Protein AF-Q53664-F1 (afdb_monomer_lite)

pLDDT: mean 92.8, std 6.91, range [57.91, 98.56]

InterPro domains:
  IPR006998 DltD [PF04914] (41-254)
  IPR006998 DltD [PTHR40039] (1-254)
  IPR023896 D-alanyl-lipoteichoic acid biosynthesis DltD, Firmicutes [TIGR04092] (6-254)

Foldseek 3Di:
DPCVVCVVVVVVVVVVVVVLPDFLVVLLVLQDPVLLVQQQQQQDLLCQQHDSSVVRVLVDQQAAEEADEQVQLDLDLCRCQNQCVLQVNSHHYGYHYYHLCADLSVVLQVLLCVLSCVPHHYHYDHD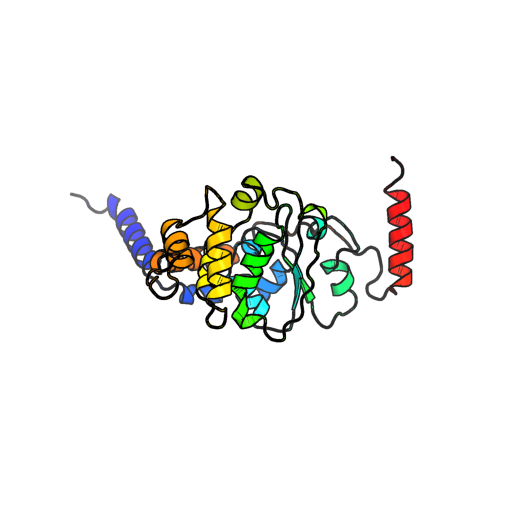PVQPDPVHRDLVSCVVRHHLLSLQSSLVDPPDDLVVNLVNLVVLLVHPPRQPNVLSVCSVVPVPPSPDGSDDPSVSRVVSNVSSVCSVVPPGHRSNPPRHNQDHSNDDPVRSVVSVVVCCVVVPPPD

Sequence (254 aa):
MKLKPFLPILISGAVFIVFLLLPASWFTGLVNEKTVEDNRTSLTDQVLKGTLIQDKLYESNKYYPIYGSSELGKDDPFNPAIALNKHNANKKAFLLGAGGSTDLINAVELASQYDKLKGKKLTFIISPQWFTNHGLTNQNFDARMSQTQINQMFQQKNMSTELKRRYAQRLLQFPHVHNKEYLKSYAKNPKETKDSYISGFKENQLIKIEAIKSLFAMDKSPLEHVKPATKPDASWDEMKQKAVGIGKAGTTSN

Organism: Staphylococcus aureus (NCBI:txid1280)

Secondary structure (DSSP, 8-state):
---GGGHHHHHHHHHHHHHHHS-THHHHTTS-HHHHHHHTTT--HHHHH-SHHHHHHHHSSSEEEEE-SGGGGS--TT-HHHHHHHTT-SSEEEEE--TT--HHHHHHHHHTTGGG-TT---EE---GGG--TT-S-HHHHHHH--HHHHHHHHH-SSS-HHHHHHHHHHHTTSTT-S-HHHHHHHHH-TTT--S-SS-HHHHHHHHHHHHHHTT---SPPTTTTPPPSS-TT--HHHHHHHHHHHHHHH----

Structure (mmCIF, N/CA/C/O backbone):
data_AF-Q53664-F1
#
_entry.id   AF-Q53664-F1
#
loop_
_atom_site.group_PDB
_atom_site.id
_atom_site.type_symbol
_atom_site.label_atom_id
_atom_site.label_alt_id
_atom_site.label_comp_id
_atom_site.label_asym_id
_atom_site.label_entity_id
_atom_site.label_seq_id
_atom_site.pdbx_PDB_ins_code
_atom_site.Cartn_x
_atom_site.Cartn_y
_atom_site.Cartn_z
_atom_site.occupancy
_atom_site.B_iso_or_equiv
_atom_site.auth_seq_id
_atom_site.auth_comp_id
_atom_site.auth_asym_id
_atom_site.auth_atom_id
_atom_site.pdbx_PDB_model_num
ATOM 1 N N . MET A 1 1 ? -10.872 44.129 29.391 1.00 57.91 1 MET A N 1
ATOM 2 C CA . MET A 1 1 ? -9.821 43.442 28.599 1.00 57.91 1 MET A CA 1
ATOM 3 C C . MET A 1 1 ? -10.035 43.725 27.120 1.00 57.91 1 MET A C 1
ATOM 5 O O . MET A 1 1 ? -11.135 43.504 26.631 1.00 57.91 1 MET A O 1
ATOM 9 N N . LYS A 1 2 ? -9.031 44.245 26.400 1.00 64.81 2 LYS A N 1
ATOM 10 C CA . LYS A 1 2 ? -9.134 44.428 24.942 1.00 64.81 2 LYS A CA 1
ATOM 11 C C . LYS A 1 2 ? -9.042 43.039 24.295 1.00 64.81 2 LYS A C 1
ATOM 13 O O . LYS A 1 2 ? -7.972 42.451 24.306 1.00 64.81 2 LYS A O 1
ATOM 18 N N . LEU A 1 3 ? -10.159 42.512 23.784 1.00 73.44 3 LEU A N 1
ATOM 19 C CA . LEU A 1 3 ? -10.241 41.195 23.120 1.00 73.44 3 LEU A CA 1
ATOM 20 C C . LEU A 1 3 ? -9.627 41.190 21.704 1.00 73.44 3 LEU A C 1
ATOM 22 O O . LEU A 1 3 ? -9.291 40.138 21.171 1.00 73.44 3 LEU A O 1
ATOM 26 N N . LYS A 1 4 ? -9.460 42.376 21.100 1.00 76.12 4 LYS A N 1
ATOM 27 C CA . LYS A 1 4 ? -8.977 42.569 19.722 1.00 76.12 4 LYS A CA 1
ATOM 28 C C . LYS A 1 4 ? -7.652 41.853 19.369 1.00 76.12 4 LYS A C 1
ATOM 30 O O . LYS A 1 4 ? -7.619 41.267 18.293 1.00 76.12 4 LYS A O 1
ATOM 35 N N . PRO A 1 5 ? -6.596 41.826 20.211 1.00 81.44 5 PRO A N 1
ATOM 36 C CA . PRO A 1 5 ? -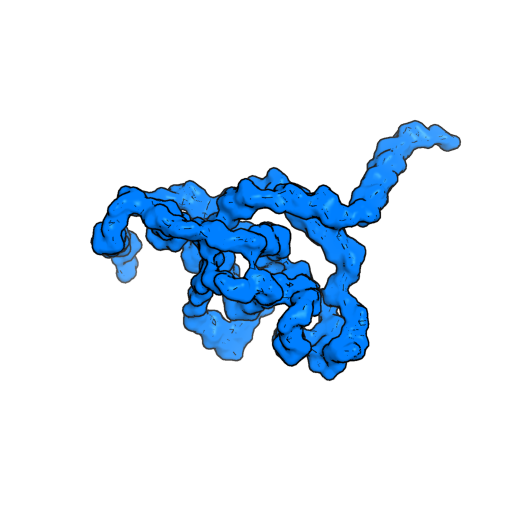5.358 41.114 19.879 1.00 81.44 5 PRO A CA 1
ATOM 37 C C . PRO A 1 5 ? -5.487 39.582 19.935 1.00 81.44 5 PRO A C 1
ATOM 39 O O . PRO A 1 5 ? -4.676 38.891 19.332 1.00 81.44 5 PRO A O 1
ATOM 42 N N . PHE A 1 6 ? -6.510 39.037 20.605 1.00 88.62 6 PHE A N 1
ATOM 43 C CA . PHE A 1 6 ? -6.741 37.587 20.696 1.00 88.62 6 PHE A CA 1
ATOM 44 C C . PHE A 1 6 ? -7.695 37.056 19.620 1.00 88.62 6 PHE A C 1
ATOM 46 O O . PHE A 1 6 ? -7.823 35.845 19.454 1.00 88.62 6 PHE A O 1
ATOM 53 N N . LEU A 1 7 ? -8.347 37.945 18.867 1.00 91.38 7 LEU A N 1
ATOM 54 C CA . LEU A 1 7 ? -9.328 37.575 17.850 1.00 91.38 7 LEU A CA 1
ATOM 55 C C . LEU A 1 7 ? -8.767 36.611 16.781 1.00 91.38 7 LEU A C 1
ATOM 57 O O . LEU A 1 7 ? -9.447 35.627 16.497 1.00 91.38 7 LEU A O 1
ATOM 61 N N . PRO A 1 8 ? -7.537 36.783 16.246 1.00 94.06 8 PRO A N 1
ATOM 62 C CA . PRO A 1 8 ? -6.972 35.822 15.293 1.00 94.06 8 PRO A CA 1
ATOM 63 C C . PRO A 1 8 ? -6.780 34.420 15.887 1.00 94.06 8 PRO A C 1
ATOM 65 O O . PRO A 1 8 ? -7.027 33.426 15.210 1.00 94.06 8 PRO A O 1
ATOM 68 N N . ILE A 1 9 ? -6.387 34.332 17.163 1.00 94.56 9 ILE A N 1
ATOM 69 C CA . ILE A 1 9 ? -6.196 33.055 17.867 1.00 94.56 9 ILE A CA 1
ATOM 70 C C . ILE A 1 9 ? -7.545 32.364 18.073 1.00 94.56 9 ILE A C 1
ATOM 72 O O . ILE A 1 9 ? -7.666 31.170 17.815 1.00 94.56 9 ILE A O 1
ATOM 76 N N . LEU A 1 10 ? -8.572 33.115 18.482 1.00 93.94 10 LEU A N 1
ATOM 77 C CA . LEU A 1 10 ? -9.924 32.583 18.663 1.00 93.94 10 LEU A CA 1
ATOM 78 C C . LEU A 1 10 ? -10.531 32.106 17.339 1.00 93.94 10 LEU A C 1
ATOM 80 O O . LEU A 1 10 ? -11.107 31.022 17.296 1.00 93.94 10 LEU A O 1
ATOM 84 N N . ILE A 1 11 ? -10.360 32.871 16.257 1.00 95.25 11 ILE A N 1
ATOM 85 C CA . ILE A 1 11 ? -10.820 32.477 14.918 1.00 95.25 11 ILE A CA 1
ATOM 86 C C . ILE A 1 11 ? -10.075 31.226 14.447 1.00 95.25 11 ILE A C 1
ATOM 88 O O . ILE A 1 11 ? -10.716 30.273 14.018 1.00 95.25 11 ILE A O 1
ATOM 92 N N . SER A 1 12 ? -8.744 31.188 14.564 1.00 95.69 12 SER A N 1
ATOM 93 C CA . SER A 1 12 ? -7.946 30.014 14.188 1.00 95.69 12 SER A CA 1
ATOM 94 C C . SER A 1 12 ? -8.352 28.774 14.990 1.00 95.69 12 SER A C 1
ATOM 96 O O . SER A 1 12 ? -8.574 27.710 14.416 1.00 95.69 12 SER A O 1
ATOM 98 N N . GLY A 1 13 ? -8.557 28.923 16.302 1.00 96.94 13 GLY A N 1
ATOM 99 C CA . GLY A 1 13 ? -9.057 27.855 17.166 1.00 96.94 13 GLY A CA 1
ATOM 100 C C . GLY A 1 13 ? -10.444 27.365 16.750 1.00 96.94 13 GLY A C 1
ATOM 101 O O . GLY A 1 13 ? -10.655 26.160 16.641 1.00 96.94 13 GLY A O 1
ATOM 102 N N . ALA A 1 14 ? -11.371 28.277 16.446 1.00 96.88 14 ALA A N 1
ATOM 103 C CA . ALA A 1 14 ? -12.701 27.921 15.960 1.00 96.88 14 ALA A CA 1
ATOM 104 C C . ALA A 1 14 ? -12.638 27.176 14.616 1.00 96.88 14 ALA A C 1
ATOM 106 O O . ALA A 1 14 ? -13.256 26.124 14.473 1.00 96.88 14 ALA A O 1
ATOM 107 N N . VAL A 1 15 ? -11.844 27.664 13.658 1.00 96.75 15 VAL A N 1
ATOM 108 C CA . VAL A 1 15 ? -11.636 27.008 12.357 1.00 96.75 15 VAL A CA 1
ATOM 109 C C . VAL A 1 15 ? -11.007 25.626 12.533 1.00 96.75 15 VAL A C 1
ATOM 111 O O . VAL A 1 15 ? -11.445 24.674 11.891 1.00 96.75 15 VAL A O 1
ATOM 114 N N . PHE A 1 16 ? -10.028 25.481 13.427 1.00 95.94 16 PHE A N 1
ATOM 115 C CA . PHE A 1 16 ? -9.404 24.194 13.725 1.00 95.94 16 PHE A CA 1
ATOM 116 C C . PHE A 1 16 ? -10.392 23.207 14.359 1.00 95.94 16 PHE A C 1
ATOM 118 O O . PHE A 1 16 ? -10.446 22.051 13.946 1.00 95.94 16 PHE A O 1
ATOM 125 N N . ILE A 1 17 ? -11.223 23.653 15.307 1.00 96.50 17 ILE A N 1
ATOM 126 C CA . ILE A 1 17 ? -12.272 22.819 15.912 1.00 96.50 17 ILE A CA 1
ATOM 127 C C . ILE A 1 17 ? -13.281 22.377 14.852 1.00 96.50 17 ILE A C 1
ATOM 129 O O . ILE A 1 17 ? -13.584 21.187 14.763 1.00 96.50 17 ILE A O 1
ATOM 133 N N . VAL A 1 18 ? -13.759 23.305 14.017 1.00 96.19 18 VAL A N 1
ATOM 134 C CA . VAL A 1 18 ? -14.645 22.976 12.892 1.00 96.19 18 VAL A CA 1
ATOM 135 C C . VAL A 1 18 ? -13.973 21.932 12.006 1.00 96.19 18 VAL A C 1
ATOM 137 O O . VAL A 1 18 ? -14.561 20.882 11.765 1.00 96.19 18 VAL A O 1
ATOM 140 N N . PHE A 1 19 ? -12.717 22.154 11.608 1.00 95.19 19 PHE A N 1
ATOM 141 C CA . PHE A 1 19 ? -11.957 21.205 10.802 1.00 95.19 19 PHE A CA 1
ATOM 142 C C . PHE A 1 19 ? -11.879 19.819 11.447 1.00 95.19 19 PHE A C 1
ATOM 144 O O . PHE A 1 19 ? -12.103 18.836 10.745 1.00 95.19 19 PHE A O 1
ATOM 151 N N . LEU A 1 20 ? -11.608 19.703 12.753 1.00 95.69 20 LEU A N 1
ATOM 152 C CA . LEU A 1 20 ? -11.549 18.415 13.458 1.00 95.69 20 LEU A CA 1
ATOM 153 C C . LEU A 1 20 ? -12.881 17.657 13.404 1.00 95.69 20 LEU A C 1
ATOM 155 O O . LEU A 1 20 ? -12.867 16.435 13.222 1.00 95.69 20 LEU A O 1
ATOM 159 N N . LEU A 1 21 ? -14.001 18.373 13.522 1.00 95.62 21 LEU A N 1
ATOM 160 C CA . LEU A 1 21 ? -15.355 17.815 13.511 1.00 95.62 21 LEU A CA 1
ATOM 161 C C . LEU A 1 21 ? -15.863 17.470 12.104 1.00 95.62 21 LEU A C 1
ATOM 163 O O . LEU A 1 21 ? -16.766 16.645 11.980 1.00 95.62 21 LEU A O 1
ATOM 167 N N . LEU A 1 22 ? -15.283 18.049 11.045 1.00 96.81 22 LEU A N 1
ATOM 168 C CA . LEU A 1 22 ? -15.672 17.714 9.676 1.00 96.81 22 LEU A CA 1
ATOM 169 C C . LEU A 1 22 ? -15.412 16.229 9.358 1.00 96.81 22 LEU A C 1
ATOM 171 O O . LEU A 1 22 ? -14.343 15.696 9.714 1.00 96.81 22 LEU A O 1
ATOM 175 N N . PRO A 1 23 ? -16.348 15.571 8.649 1.00 97.00 23 PRO A N 1
ATOM 176 C CA . PRO A 1 23 ? -16.191 14.186 8.237 1.00 97.00 23 PRO A CA 1
ATOM 177 C C . PRO A 1 23 ? -15.139 14.064 7.132 1.00 97.00 23 PRO A C 1
ATOM 179 O O . PRO A 1 23 ? -15.046 14.893 6.226 1.00 97.00 23 PRO A O 1
ATOM 182 N N . ALA A 1 24 ? -14.359 12.989 7.175 1.00 96.06 24 ALA A N 1
ATOM 183 C CA . ALA A 1 24 ? -13.286 12.749 6.222 1.00 96.06 24 ALA A CA 1
ATOM 184 C C . ALA A 1 24 ? -13.784 12.527 4.792 1.00 96.06 24 ALA A C 1
ATOM 186 O O . ALA A 1 24 ? -13.074 12.859 3.843 1.00 96.06 24 ALA A O 1
ATOM 187 N N . SER A 1 25 ? -15.017 12.039 4.625 1.00 94.38 25 SER A N 1
ATOM 188 C CA . SER A 1 25 ? -15.643 11.827 3.316 1.00 94.38 25 SER A CA 1
ATOM 189 C C . SER A 1 25 ? -15.649 13.088 2.450 1.00 94.38 25 SER A C 1
ATOM 191 O O . SER A 1 25 ? -15.456 12.980 1.242 1.00 94.38 25 SER A O 1
ATOM 193 N N . TRP A 1 26 ? -15.756 14.280 3.052 1.00 95.69 26 TRP A N 1
ATOM 194 C CA . TRP A 1 26 ? -15.720 15.560 2.332 1.00 95.69 26 TRP A CA 1
ATOM 195 C C . TRP A 1 26 ? -14.369 15.836 1.660 1.00 95.69 26 TRP A C 1
ATOM 197 O O . TRP A 1 26 ? -14.300 16.626 0.725 1.00 95.69 26 TRP A O 1
ATOM 207 N N . PHE A 1 27 ? -13.303 15.170 2.109 1.00 95.25 27 PHE A N 1
ATOM 208 C CA . PHE A 1 27 ? -11.948 15.325 1.584 1.00 95.25 27 PHE A CA 1
ATOM 209 C C . PHE A 1 27 ? -11.539 14.164 0.671 1.00 95.25 27 PHE A C 1
ATOM 211 O O . PHE A 1 27 ? -10.661 14.335 -0.165 1.00 95.25 27 PHE A O 1
ATOM 218 N N . THR A 1 28 ? -12.172 12.990 0.772 1.00 93.06 28 THR A N 1
ATOM 219 C CA . THR A 1 28 ? -11.782 11.810 -0.032 1.00 93.06 28 THR A CA 1
ATOM 220 C C . THR A 1 28 ? -11.820 12.048 -1.547 1.00 93.06 28 THR A C 1
ATOM 222 O O . THR A 1 28 ? -11.004 11.478 -2.264 1.00 93.06 28 THR A O 1
ATOM 225 N N . GLY A 1 29 ? -12.676 12.958 -2.032 1.00 92.44 29 GLY A N 1
ATOM 226 C CA . GLY A 1 29 ? -12.742 13.351 -3.447 1.00 92.44 29 GLY A CA 1
ATOM 227 C C . GLY A 1 29 ? -11.482 14.039 -3.995 1.00 92.44 29 GLY A C 1
ATOM 228 O O . GLY A 1 29 ? -11.338 14.157 -5.211 1.00 92.44 29 GLY A O 1
ATOM 229 N N . LEU A 1 30 ? -10.551 14.459 -3.128 1.00 92.81 30 LEU A N 1
ATOM 230 C CA . LEU A 1 30 ? -9.233 14.959 -3.536 1.00 92.81 30 LEU A CA 1
ATOM 231 C C . LEU A 1 30 ? -8.376 13.851 -4.176 1.00 92.81 30 LEU A C 1
ATOM 233 O O . LEU A 1 30 ? -7.552 14.136 -5.045 1.00 92.81 30 LEU A O 1
ATOM 237 N N . VAL A 1 31 ? -8.605 12.586 -3.802 1.00 94.19 31 VAL A N 1
ATOM 238 C CA . VAL A 1 31 ? -7.966 11.421 -4.423 1.00 94.19 31 VAL A CA 1
ATOM 239 C C . VAL A 1 31 ? -8.811 10.968 -5.612 1.00 94.19 31 VAL A C 1
ATOM 241 O O . VAL A 1 31 ? -9.821 10.280 -5.472 1.00 94.19 31 VAL A O 1
ATOM 244 N N . ASN A 1 32 ? -8.394 11.373 -6.809 1.00 93.25 32 ASN A N 1
ATOM 245 C CA . ASN A 1 32 ? -9.100 11.096 -8.058 1.00 93.25 32 ASN A CA 1
ATOM 246 C C . ASN A 1 32 ? -8.244 10.252 -9.024 1.00 93.25 32 ASN A C 1
ATOM 248 O O . ASN A 1 32 ? -7.129 9.843 -8.708 1.00 93.25 32 ASN A O 1
ATOM 252 N N . GLU A 1 33 ? -8.765 9.984 -10.224 1.00 93.25 33 GLU A N 1
ATOM 253 C CA . GLU A 1 33 ? -8.062 9.187 -11.243 1.00 93.25 33 GLU A CA 1
ATOM 254 C C . GLU A 1 33 ? -6.705 9.767 -11.651 1.00 93.25 33 GLU A C 1
ATOM 256 O O . GLU A 1 33 ? -5.780 9.006 -11.933 1.00 93.25 33 GLU A O 1
ATOM 261 N N . LYS A 1 34 ? -6.567 11.099 -11.668 1.00 91.75 34 LYS A N 1
ATOM 262 C CA . LYS A 1 34 ? -5.285 11.754 -11.934 1.00 91.75 34 LYS A CA 1
ATOM 263 C C . LYS A 1 34 ? -4.313 11.516 -10.780 1.00 91.75 34 LYS A C 1
ATOM 265 O O . LYS A 1 34 ? -3.170 11.164 -11.040 1.00 91.75 34 LYS A O 1
ATOM 270 N N . THR A 1 35 ? -4.773 11.611 -9.532 1.00 92.44 35 THR A N 1
ATOM 271 C CA . THR A 1 35 ? -3.956 11.297 -8.349 1.00 92.44 35 THR A CA 1
ATOM 272 C C . THR A 1 35 ? -3.400 9.873 -8.414 1.00 92.44 35 THR A C 1
ATOM 274 O O . THR A 1 35 ? -2.213 9.671 -8.166 1.00 92.44 35 THR A O 1
ATOM 277 N N . VAL A 1 36 ? -4.230 8.887 -8.778 1.00 93.56 36 VAL A N 1
ATOM 278 C CA . VAL A 1 36 ? -3.801 7.485 -8.938 1.00 93.56 36 VAL A CA 1
ATOM 279 C C . VAL A 1 36 ? -2.823 7.342 -10.104 1.00 93.56 36 VAL A C 1
ATOM 281 O O . VAL A 1 36 ? -1.770 6.729 -9.951 1.00 93.56 36 VAL A O 1
ATOM 284 N N . GLU A 1 37 ? -3.130 7.931 -11.260 1.00 91.94 37 GLU A N 1
ATOM 285 C CA . GLU A 1 37 ? -2.267 7.874 -12.444 1.00 91.94 37 GLU A CA 1
ATOM 286 C C . GLU A 1 37 ? -0.872 8.459 -12.178 1.00 91.94 37 GLU A C 1
ATOM 288 O O . GLU A 1 37 ? 0.126 7.831 -12.534 1.00 91.94 37 GLU A O 1
ATOM 293 N N . ASP A 1 38 ? -0.802 9.623 -11.532 1.00 90.44 38 ASP A N 1
ATOM 294 C CA . ASP A 1 38 ? 0.451 10.317 -11.224 1.00 90.44 38 ASP A CA 1
ATOM 295 C C . ASP A 1 38 ? 1.293 9.534 -10.194 1.00 90.44 38 ASP A C 1
ATOM 297 O O . ASP A 1 38 ? 2.519 9.625 -10.186 1.00 90.44 38 ASP A O 1
ATOM 301 N N . ASN A 1 39 ? 0.653 8.703 -9.362 1.00 92.12 39 ASN A N 1
ATOM 302 C CA . ASN A 1 39 ? 1.307 7.918 -8.315 1.00 92.12 39 ASN A CA 1
ATOM 303 C C . ASN A 1 39 ? 1.649 6.473 -8.703 1.00 92.12 39 ASN A C 1
ATOM 305 O O . ASN A 1 39 ? 2.227 5.754 -7.888 1.00 92.12 39 ASN A O 1
ATOM 309 N N . ARG A 1 40 ? 1.369 6.032 -9.938 1.00 93.00 40 ARG A N 1
ATOM 310 C CA . ARG A 1 40 ? 1.564 4.622 -10.338 1.00 93.00 40 ARG A CA 1
ATOM 311 C C . ARG A 1 40 ? 2.988 4.088 -10.161 1.00 93.00 40 ARG A C 1
ATOM 313 O O . ARG A 1 40 ? 3.176 2.882 -10.052 1.00 93.00 40 ARG A O 1
ATOM 320 N N . THR A 1 41 ? 3.988 4.968 -10.181 1.00 93.25 41 THR A N 1
ATOM 321 C CA . THR A 1 41 ? 5.406 4.624 -9.989 1.00 93.25 41 THR A CA 1
ATOM 322 C C . THR A 1 41 ? 6.050 5.384 -8.836 1.00 93.25 41 THR A C 1
ATOM 324 O O . THR A 1 41 ? 7.273 5.371 -8.728 1.00 93.25 41 THR A O 1
ATOM 327 N N . SER A 1 42 ? 5.286 6.098 -8.002 1.00 90.75 42 SER A N 1
ATOM 328 C CA . SER A 1 42 ? 5.888 7.021 -7.031 1.00 90.75 42 SER A CA 1
ATOM 329 C C . SER A 1 42 ? 6.569 6.297 -5.868 1.00 90.75 42 SER A C 1
ATOM 331 O O . SER A 1 42 ? 7.588 6.776 -5.383 1.00 90.75 42 SER A O 1
ATOM 333 N N . LEU A 1 43 ? 6.057 5.125 -5.466 1.00 92.88 43 LEU A N 1
ATOM 334 C CA . LEU A 1 43 ? 6.592 4.305 -4.365 1.00 92.88 43 LEU A CA 1
ATOM 335 C C . LEU A 1 43 ? 6.757 5.080 -3.042 1.00 92.88 43 LEU A C 1
ATOM 337 O O . LEU A 1 43 ? 7.591 4.735 -2.203 1.00 92.88 43 LEU A O 1
ATOM 341 N N . THR A 1 44 ? 5.965 6.136 -2.852 1.00 91.19 44 THR A N 1
ATOM 342 C CA . THR A 1 44 ? 6.039 7.007 -1.676 1.00 91.19 44 THR A CA 1
ATOM 343 C C . THR A 1 44 ? 5.331 6.379 -0.486 1.00 91.19 44 THR A C 1
ATOM 345 O O . THR A 1 44 ? 4.413 5.569 -0.633 1.00 91.19 44 THR A O 1
ATOM 348 N N . ASP A 1 45 ? 5.683 6.820 0.721 1.00 89.56 45 ASP A N 1
ATOM 349 C CA . ASP A 1 45 ? 4.979 6.408 1.939 1.00 89.56 45 ASP A CA 1
ATOM 350 C C . ASP A 1 45 ? 3.482 6.737 1.880 1.00 89.56 45 ASP A C 1
ATOM 352 O O . ASP A 1 45 ? 2.668 6.004 2.437 1.00 89.56 45 ASP A O 1
ATOM 356 N N . GLN A 1 46 ? 3.097 7.800 1.172 1.00 89.81 46 GLN A N 1
ATOM 357 C CA . GLN A 1 46 ? 1.692 8.128 0.976 1.00 89.81 46 GLN A CA 1
ATOM 358 C C . GLN A 1 46 ? 0.938 7.032 0.213 1.00 89.81 46 GLN A C 1
ATOM 360 O O . GLN A 1 46 ? -0.195 6.720 0.566 1.00 89.81 46 GLN A O 1
ATOM 365 N N . VAL A 1 47 ? 1.551 6.446 -0.815 1.00 92.88 47 VAL A N 1
ATOM 366 C CA . VAL A 1 47 ? 0.941 5.351 -1.577 1.00 92.88 47 VAL A CA 1
ATOM 367 C C . VAL A 1 47 ? 1.010 4.045 -0.794 1.00 92.88 47 VAL A C 1
ATOM 369 O O . VAL A 1 47 ? 0.004 3.350 -0.667 1.00 92.88 47 VAL A O 1
ATOM 372 N N . LEU A 1 48 ? 2.190 3.721 -0.259 1.00 94.62 48 LEU A N 1
ATOM 373 C CA . LEU A 1 48 ? 2.482 2.406 0.314 1.00 94.62 48 LEU A CA 1
ATOM 374 C C . LEU A 1 48 ? 1.901 2.212 1.718 1.00 94.62 48 LEU A C 1
ATOM 376 O O . LEU A 1 48 ? 1.576 1.092 2.086 1.00 94.62 48 LEU A O 1
ATOM 380 N N . LYS A 1 49 ? 1.743 3.284 2.505 1.00 94.19 49 LYS A N 1
ATOM 381 C CA . LYS A 1 49 ? 1.148 3.235 3.857 1.00 94.19 49 LYS A CA 1
ATOM 382 C C . LYS A 1 49 ? -0.261 3.821 3.912 1.00 94.19 49 LYS A C 1
ATOM 384 O O . LYS A 1 49 ? -0.939 3.668 4.931 1.00 94.19 49 LYS A O 1
ATOM 389 N N . GLY A 1 50 ? -0.682 4.522 2.862 1.00 93.94 50 GLY A N 1
ATOM 390 C CA . GLY A 1 50 ? -2.023 5.076 2.734 1.00 93.94 50 GLY A CA 1
ATOM 391 C C . GLY A 1 50 ? -3.068 4.026 2.371 1.00 93.94 50 GLY A C 1
ATOM 392 O O . GLY A 1 50 ? -2.773 2.854 2.131 1.00 93.94 50 GLY A O 1
ATOM 393 N N . THR A 1 51 ? -4.314 4.476 2.340 1.00 96.44 51 THR A N 1
ATOM 394 C CA . THR A 1 51 ? -5.497 3.671 2.022 1.00 96.44 51 THR A CA 1
ATOM 395 C C . THR A 1 51 ? -6.263 4.223 0.825 1.00 96.44 51 THR A C 1
ATOM 397 O O . THR A 1 51 ? -6.702 3.448 -0.014 1.00 96.44 51 THR A O 1
ATOM 400 N N . LEU A 1 52 ? -6.352 5.543 0.657 1.00 96.56 52 LEU A N 1
ATOM 401 C CA . LEU A 1 52 ? -7.196 6.204 -0.339 1.00 96.56 52 LEU A CA 1
ATOM 402 C C . LEU A 1 52 ? -6.726 5.978 -1.778 1.00 96.56 52 LEU A C 1
ATOM 404 O O . LEU A 1 52 ? -7.543 5.711 -2.657 1.00 96.56 52 LEU A O 1
ATOM 408 N N . ILE A 1 53 ? -5.417 6.071 -2.038 1.00 95.75 53 ILE A N 1
ATOM 409 C CA . ILE A 1 53 ? -4.880 5.835 -3.390 1.00 95.75 53 ILE A CA 1
ATOM 410 C C . ILE A 1 53 ? -5.090 4.372 -3.789 1.00 95.75 53 ILE A C 1
ATOM 412 O O . ILE A 1 53 ? -5.490 4.101 -4.919 1.00 95.75 53 ILE A O 1
ATOM 416 N N . GLN A 1 54 ? -4.872 3.435 -2.862 1.00 96.56 54 GLN A N 1
ATOM 417 C CA . GLN A 1 54 ? -5.077 2.008 -3.119 1.00 96.56 54 GLN A CA 1
ATOM 418 C C . GLN A 1 54 ? -6.562 1.648 -3.227 1.00 96.56 54 GLN A C 1
ATOM 420 O O . GLN A 1 54 ? -6.955 0.868 -4.091 1.00 96.56 54 GLN A O 1
ATOM 425 N N . ASP A 1 55 ? -7.412 2.279 -2.424 1.00 96.50 55 ASP A N 1
ATOM 426 C CA . ASP A 1 55 ? -8.858 2.158 -2.529 1.00 96.50 55 ASP A CA 1
ATOM 427 C C . ASP A 1 55 ? -9.333 2.546 -3.930 1.00 96.50 55 ASP A C 1
ATOM 429 O O . ASP A 1 55 ? -10.047 1.773 -4.570 1.00 96.50 55 ASP A O 1
ATOM 433 N N . LYS A 1 56 ? -8.870 3.700 -4.427 1.00 96.06 56 LYS A N 1
ATOM 434 C CA . LYS A 1 56 ? -9.181 4.198 -5.769 1.00 96.06 56 LYS A CA 1
ATOM 435 C C . LYS A 1 56 ? -8.575 3.321 -6.869 1.00 96.06 56 LYS A C 1
ATOM 437 O O . LYS A 1 56 ? -9.237 3.041 -7.867 1.00 96.06 56 LYS A O 1
ATOM 442 N N . LEU A 1 57 ? -7.348 2.831 -6.675 1.00 95.81 57 LEU A N 1
ATOM 443 C CA . LEU A 1 57 ? -6.684 1.872 -7.564 1.00 95.81 57 LEU A CA 1
ATOM 444 C C . LEU A 1 57 ? -7.568 0.641 -7.823 1.00 95.81 57 LEU A C 1
ATOM 446 O O . LEU A 1 57 ? -7.706 0.219 -8.974 1.00 95.81 57 LEU A O 1
ATOM 450 N N . TYR A 1 58 ? -8.193 0.090 -6.777 1.00 96.06 58 TYR A N 1
ATOM 451 C CA . TYR A 1 58 ? -9.011 -1.121 -6.877 1.00 96.06 58 TYR A CA 1
ATOM 452 C C . TYR A 1 58 ? -10.472 -0.887 -7.299 1.00 96.06 58 TYR A C 1
ATOM 454 O O . TYR A 1 58 ? -11.148 -1.853 -7.668 1.00 96.06 58 TYR A O 1
ATOM 462 N N . GLU A 1 59 ? -10.959 0.357 -7.351 1.00 94.19 59 GLU A N 1
ATOM 463 C CA . GLU A 1 59 ? -12.288 0.684 -7.901 1.00 94.19 59 GLU A CA 1
ATOM 464 C C . GLU A 1 59 ? -12.393 0.390 -9.405 1.00 94.19 59 GLU A C 1
ATOM 466 O O . GLU A 1 59 ? -13.459 0.016 -9.895 1.00 94.19 59 GLU A O 1
ATOM 471 N N . SER A 1 60 ? -11.285 0.482 -10.146 1.00 89.81 60 SER A N 1
ATOM 472 C CA . SER A 1 60 ? -11.257 0.245 -11.593 1.00 89.81 60 SER A CA 1
ATOM 473 C C . SER A 1 60 ? -10.438 -0.994 -11.976 1.00 89.81 60 SER A C 1
ATOM 475 O O . SER A 1 60 ? -9.763 -1.620 -11.159 1.00 89.81 60 SER A O 1
ATOM 477 N N . ASN A 1 61 ? -10.528 -1.403 -13.245 1.00 90.50 61 ASN A N 1
ATOM 478 C CA . ASN A 1 61 ? -9.669 -2.438 -13.838 1.00 90.50 61 ASN A CA 1
ATOM 479 C C . ASN A 1 61 ? -8.564 -1.843 -14.728 1.00 90.50 61 ASN A C 1
ATOM 481 O O . ASN A 1 61 ? -7.891 -2.598 -15.431 1.00 90.50 61 ASN A O 1
ATOM 485 N N . LYS A 1 62 ? -8.393 -0.513 -14.703 1.00 92.06 62 LYS A N 1
ATOM 486 C CA . LYS A 1 62 ? -7.455 0.247 -15.545 1.00 92.06 62 LYS A CA 1
ATOM 487 C C . LYS A 1 62 ? -5.992 -0.045 -15.204 1.00 92.06 62 LYS A C 1
ATOM 489 O O . LYS A 1 62 ? -5.123 0.059 -16.068 1.00 92.06 62 LYS A O 1
ATOM 494 N N . TYR A 1 63 ? -5.728 -0.417 -13.957 1.00 93.81 63 TYR A N 1
ATOM 495 C CA . TYR A 1 63 ? -4.382 -0.628 -13.448 1.00 93.81 63 TYR A CA 1
ATOM 496 C C . TYR A 1 63 ? -4.089 -2.110 -13.192 1.00 93.81 63 TYR A C 1
ATOM 498 O O . TYR A 1 63 ? -4.992 -2.928 -12.987 1.00 93.81 63 TYR A O 1
ATOM 506 N N . TYR A 1 64 ? -2.805 -2.447 -13.219 1.00 94.56 64 TYR A N 1
ATOM 507 C CA . TYR A 1 64 ? -2.263 -3.763 -12.916 1.00 94.56 64 TYR A CA 1
ATOM 508 C C . TYR A 1 64 ? -1.262 -3.642 -11.757 1.00 94.56 64 TYR A C 1
ATOM 510 O O . TYR A 1 64 ? -0.121 -3.237 -11.990 1.00 94.56 64 TYR A O 1
ATOM 518 N N . PRO A 1 65 ? -1.685 -3.932 -10.513 1.00 96.31 65 PRO A N 1
ATOM 519 C CA . PRO A 1 65 ? -0.822 -3.835 -9.342 1.00 96.31 65 PRO A CA 1
ATOM 520 C C . PRO A 1 65 ? 0.317 -4.860 -9.382 1.00 96.31 65 PRO A C 1
ATOM 522 O O . PRO A 1 65 ? 0.101 -6.034 -9.697 1.00 96.31 65 PRO A O 1
ATOM 525 N N . ILE A 1 66 ? 1.523 -4.417 -9.039 1.00 96.88 66 ILE A N 1
ATOM 526 C CA . ILE A 1 66 ? 2.730 -5.238 -8.935 1.00 96.88 66 ILE A CA 1
ATOM 527 C C . ILE A 1 66 ? 3.314 -5.010 -7.545 1.00 96.88 66 ILE A C 1
ATOM 529 O O . ILE A 1 66 ? 3.865 -3.944 -7.275 1.00 96.88 66 ILE A O 1
ATOM 533 N N . TYR A 1 67 ? 3.177 -6.016 -6.687 1.00 97.25 67 TYR A N 1
ATOM 534 C CA . TYR A 1 67 ? 3.698 -6.012 -5.327 1.00 97.25 67 TYR A CA 1
ATOM 535 C C . TYR A 1 67 ? 5.133 -6.528 -5.267 1.00 97.25 67 TYR A C 1
ATOM 537 O O . TYR A 1 67 ? 5.485 -7.456 -6.001 1.00 97.25 67 TYR A O 1
ATOM 545 N N . GLY A 1 68 ? 5.938 -5.959 -4.372 1.00 96.06 68 GLY A N 1
ATOM 546 C CA . GLY A 1 68 ? 7.348 -6.303 -4.226 1.00 96.06 68 GLY A CA 1
ATOM 547 C C . GLY A 1 68 ? 8.045 -5.554 -3.088 1.00 96.06 68 GLY A C 1
ATOM 548 O O . GLY A 1 68 ? 7.439 -5.220 -2.069 1.00 96.06 68 GLY A O 1
ATOM 549 N N . SER A 1 69 ? 9.339 -5.297 -3.253 1.00 95.31 69 SER A N 1
ATOM 550 C CA . SER A 1 69 ? 10.198 -4.582 -2.307 1.00 95.31 69 SER A CA 1
ATOM 551 C C . SER A 1 69 ? 11.099 -3.566 -3.027 1.00 95.31 69 SER A C 1
ATOM 553 O O . SER A 1 69 ? 10.609 -2.713 -3.765 1.00 95.31 69 SER A O 1
ATOM 555 N N . SER A 1 70 ? 12.415 -3.588 -2.790 1.00 94.44 70 SER A N 1
ATOM 556 C CA . SER A 1 70 ? 13.371 -2.639 -3.374 1.00 94.44 70 SER A CA 1
ATOM 557 C C . SER A 1 70 ? 13.565 -2.799 -4.880 1.00 94.44 70 SER A C 1
ATOM 559 O O . SER A 1 70 ? 13.959 -1.844 -5.541 1.00 94.44 70 SER A O 1
ATOM 561 N N . GLU A 1 71 ? 13.287 -3.974 -5.442 1.00 94.88 71 GLU A N 1
ATOM 562 C CA . GLU A 1 71 ? 13.419 -4.253 -6.870 1.00 94.88 71 GLU A CA 1
ATOM 563 C C . GLU A 1 71 ? 12.520 -3.369 -7.737 1.00 94.88 71 GLU A C 1
ATOM 565 O O . GLU A 1 71 ? 12.909 -3.027 -8.851 1.00 94.88 71 GLU A O 1
ATOM 570 N N . LEU A 1 72 ? 11.369 -2.935 -7.215 1.00 95.50 72 LEU A N 1
ATOM 571 C CA . LEU A 1 72 ? 10.435 -2.079 -7.947 1.00 95.50 72 LEU A CA 1
ATOM 572 C C . LEU A 1 72 ? 10.948 -0.647 -8.128 1.00 95.50 72 LEU A C 1
ATOM 574 O O . LEU A 1 72 ? 10.536 0.025 -9.070 1.00 95.50 72 LEU A O 1
ATOM 578 N N . GLY A 1 73 ? 11.837 -0.188 -7.245 1.00 93.69 73 GLY A N 1
ATOM 579 C CA . GLY A 1 73 ? 12.422 1.152 -7.284 1.00 93.69 73 GLY A CA 1
ATOM 580 C C . GLY A 1 73 ? 13.806 1.211 -7.925 1.00 93.69 73 GLY A C 1
ATOM 581 O O . GLY A 1 73 ? 14.454 2.244 -7.828 1.00 93.69 73 GLY A O 1
ATOM 582 N N . LYS A 1 74 ? 14.293 0.114 -8.520 1.00 92.88 74 LYS A N 1
ATOM 583 C CA . LYS A 1 74 ? 15.596 0.108 -9.195 1.00 92.88 74 LYS A CA 1
ATOM 584 C C . LYS A 1 74 ? 15.542 0.899 -10.499 1.00 92.88 74 LYS A C 1
ATOM 586 O O . LYS A 1 74 ? 14.596 0.740 -11.274 1.00 92.88 74 LYS A O 1
ATOM 591 N N . ASP A 1 75 ? 16.617 1.642 -10.755 1.00 92.62 75 ASP A N 1
ATOM 592 C CA . ASP A 1 75 ? 16.893 2.376 -11.995 1.00 92.62 75 ASP A CA 1
ATOM 593 C C . ASP A 1 75 ? 17.152 1.418 -13.166 1.00 92.62 75 ASP A C 1
ATOM 595 O O . ASP A 1 75 ? 18.269 1.274 -13.664 1.00 92.62 75 ASP A O 1
ATOM 599 N N . ASP A 1 76 ? 16.107 0.715 -13.585 1.00 91.75 76 ASP A N 1
ATOM 600 C CA . ASP A 1 76 ? 16.157 -0.282 -14.641 1.00 91.75 76 ASP A CA 1
ATOM 601 C C . ASP A 1 76 ? 15.247 0.153 -15.800 1.00 91.75 76 ASP A C 1
ATOM 603 O O . ASP A 1 76 ? 14.031 0.275 -15.613 1.00 91.75 76 ASP A O 1
ATOM 607 N N . PRO A 1 77 ? 15.783 0.369 -17.016 1.00 91.81 77 PRO A N 1
ATOM 608 C CA . PRO A 1 77 ? 14.961 0.703 -18.178 1.00 91.81 77 PRO A CA 1
ATOM 609 C C . PRO A 1 77 ? 13.982 -0.414 -18.584 1.00 91.81 77 PRO A C 1
ATOM 611 O O . PRO A 1 77 ? 13.083 -0.165 -19.391 1.00 91.81 77 PRO A O 1
ATOM 614 N N . PHE A 1 78 ? 14.135 -1.622 -18.034 1.00 92.69 78 PHE A N 1
ATOM 615 C CA . PHE A 1 78 ? 13.236 -2.765 -18.194 1.00 92.69 78 PHE A CA 1
ATOM 616 C C . PHE A 1 78 ? 12.298 -2.972 -16.998 1.00 92.69 78 PHE A C 1
ATOM 618 O O . PHE A 1 78 ? 11.561 -3.960 -16.966 1.00 92.69 78 PHE A O 1
ATOM 625 N N . ASN A 1 79 ? 12.266 -2.038 -16.038 1.00 93.62 79 ASN A N 1
ATOM 626 C CA . ASN A 1 79 ? 11.289 -2.042 -14.951 1.00 93.62 79 ASN A CA 1
ATOM 627 C C . ASN A 1 79 ? 9.864 -2.224 -15.517 1.00 93.62 79 ASN A C 1
ATOM 629 O O . ASN A 1 79 ? 9.512 -1.569 -16.507 1.00 93.62 79 ASN A O 1
ATOM 633 N N . PRO A 1 80 ? 9.010 -3.072 -14.910 1.00 90.75 80 PRO A N 1
ATOM 634 C CA . PRO A 1 80 ? 7.699 -3.394 -15.467 1.00 90.75 80 PRO A CA 1
ATOM 635 C C . PRO A 1 80 ? 6.800 -2.169 -15.669 1.00 90.75 80 PRO A C 1
ATOM 637 O O . PRO A 1 80 ? 6.002 -2.161 -16.605 1.00 90.75 80 PRO A O 1
ATOM 640 N N . ALA A 1 81 ? 6.941 -1.109 -14.866 1.00 90.69 81 ALA A N 1
ATOM 641 C CA . ALA A 1 81 ? 6.167 0.113 -15.071 1.00 90.69 81 ALA A CA 1
ATOM 642 C C . ALA A 1 81 ? 6.593 0.944 -16.288 1.00 90.69 81 ALA A C 1
ATOM 644 O O . ALA A 1 81 ? 5.821 1.781 -16.761 1.00 90.69 81 ALA A O 1
ATOM 645 N N . ILE A 1 82 ? 7.794 0.705 -16.810 1.00 90.12 82 ILE A N 1
ATOM 646 C CA . ILE A 1 82 ? 8.329 1.345 -18.011 1.00 90.12 82 ILE A CA 1
ATOM 647 C C . ILE A 1 82 ? 8.071 0.438 -19.212 1.00 90.12 82 ILE A C 1
ATOM 649 O O . ILE A 1 82 ? 7.411 0.856 -20.165 1.00 90.12 82 ILE A O 1
ATOM 653 N N . ALA A 1 83 ? 8.523 -0.815 -19.124 1.00 88.00 83 ALA A N 1
ATOM 654 C CA . ALA A 1 83 ? 8.407 -1.816 -20.175 1.00 88.00 83 ALA A CA 1
ATOM 655 C C . ALA A 1 83 ? 6.942 -2.070 -20.565 1.00 88.00 83 ALA A C 1
ATOM 657 O O . ALA A 1 83 ? 6.552 -1.843 -21.708 1.00 88.00 83 ALA A O 1
ATOM 658 N N . LEU A 1 84 ? 6.083 -2.457 -19.614 1.00 85.06 84 LEU A N 1
ATOM 659 C CA . LEU A 1 84 ? 4.693 -2.822 -19.926 1.00 85.06 84 LEU A CA 1
ATOM 660 C C . LEU A 1 84 ? 3.857 -1.622 -20.372 1.00 85.06 84 LEU A C 1
ATOM 662 O O . LEU A 1 84 ? 2.977 -1.756 -21.219 1.00 85.06 84 LEU A O 1
ATOM 666 N N . ASN A 1 85 ? 4.139 -0.440 -19.823 1.00 76.69 85 ASN A N 1
ATOM 667 C CA . ASN A 1 85 ? 3.409 0.775 -20.172 1.00 76.69 85 ASN A CA 1
ATOM 668 C C . ASN A 1 85 ? 3.671 1.219 -21.623 1.00 76.69 85 ASN A C 1
ATOM 670 O O . ASN A 1 85 ? 2.831 1.891 -22.214 1.00 76.69 85 ASN A O 1
ATOM 674 N N . LYS A 1 86 ? 4.821 0.857 -22.211 1.00 72.88 86 LYS A N 1
ATOM 675 C CA . LYS A 1 86 ? 5.171 1.211 -23.595 1.00 72.88 86 LYS A CA 1
ATOM 676 C C . LYS A 1 86 ? 4.658 0.216 -24.639 1.00 72.88 86 LYS A C 1
ATOM 678 O O . LYS A 1 86 ? 4.393 0.644 -25.755 1.00 72.88 86 LYS A O 1
ATOM 683 N N . HIS A 1 87 ? 4.401 -1.038 -24.265 1.00 68.12 87 HIS A N 1
ATOM 684 C CA . HIS A 1 87 ? 3.848 -2.069 -25.159 1.00 68.12 87 HIS A CA 1
ATOM 685 C C . HIS A 1 87 ? 2.314 -2.074 -25.261 1.00 68.12 87 HIS A C 1
ATOM 687 O O . HIS A 1 87 ? 1.719 -3.126 -25.487 1.00 68.12 87 HIS A O 1
ATOM 693 N N . ASN A 1 88 ? 1.649 -0.926 -25.074 1.00 62.22 88 ASN A N 1
ATOM 694 C CA . ASN A 1 88 ? 0.182 -0.814 -25.105 1.00 62.22 88 ASN A CA 1
ATOM 695 C C . ASN A 1 88 ? -0.528 -1.891 -24.265 1.00 62.22 88 ASN A C 1
ATOM 697 O O . ASN A 1 88 ? -1.562 -2.427 -24.668 1.00 62.22 88 ASN A O 1
ATOM 701 N N . ALA A 1 89 ? 0.021 -2.233 -23.094 1.00 69.69 89 ALA A N 1
ATOM 702 C CA . ALA A 1 89 ? -0.666 -3.144 -22.196 1.00 69.69 89 ALA A CA 1
ATOM 703 C C . ALA A 1 89 ? -2.060 -2.577 -21.884 1.00 69.69 89 ALA A C 1
ATOM 705 O O . ALA A 1 89 ? -2.198 -1.419 -21.489 1.00 69.69 89 ALA A O 1
ATOM 706 N N . ASN A 1 90 ? -3.096 -3.412 -22.012 1.00 80.88 90 ASN A N 1
ATOM 707 C CA . ASN A 1 90 ? -4.493 -3.035 -21.739 1.00 80.88 90 ASN A CA 1
ATOM 708 C C . ASN A 1 90 ? -4.712 -2.482 -20.315 1.00 80.88 90 ASN A C 1
ATOM 710 O O . ASN A 1 90 ? -5.778 -1.951 -20.011 1.00 80.88 90 ASN A O 1
ATOM 714 N N . LYS A 1 91 ? -3.723 -2.643 -19.426 1.00 88.94 91 LYS A N 1
ATOM 715 C CA . LYS A 1 91 ? -3.698 -2.105 -18.071 1.00 88.94 91 LYS A CA 1
ATOM 716 C C . LYS A 1 91 ? -2.359 -1.440 -17.794 1.00 88.94 91 LYS A C 1
ATOM 718 O O . LYS A 1 91 ? -1.311 -1.984 -18.138 1.00 88.94 91 LYS A O 1
ATOM 723 N N . LYS A 1 92 ? -2.394 -0.312 -17.091 1.00 91.50 92 LYS A N 1
ATOM 724 C CA . LYS A 1 92 ? -1.188 0.397 -16.658 1.00 91.50 92 LYS A CA 1
ATOM 725 C C . LYS A 1 92 ? -0.623 -0.241 -15.397 1.00 91.50 92 LYS A C 1
ATOM 727 O O . LYS A 1 92 ? -1.343 -0.392 -14.413 1.00 91.50 92 LYS A O 1
ATOM 732 N N . ALA A 1 93 ? 0.652 -0.604 -15.414 1.00 94.12 93 ALA A N 1
ATOM 733 C CA . ALA A 1 93 ? 1.322 -1.122 -14.228 1.00 94.12 93 ALA A CA 1
ATOM 734 C C . ALA A 1 93 ? 1.305 -0.087 -13.089 1.00 94.12 93 ALA A C 1
ATOM 736 O O . ALA A 1 93 ? 1.521 1.105 -13.322 1.00 94.12 93 ALA A O 1
ATOM 737 N N . PHE A 1 94 ? 1.046 -0.563 -11.873 1.00 95.62 94 PHE A N 1
ATOM 738 C CA . PHE A 1 94 ? 1.057 0.226 -10.645 1.00 95.62 94 PHE A CA 1
ATOM 739 C C . PHE A 1 94 ? 1.953 -0.482 -9.631 1.00 95.62 94 PHE A C 1
ATOM 741 O O . PHE A 1 94 ? 1.688 -1.626 -9.268 1.00 95.62 94 PHE A O 1
ATOM 748 N N . LEU A 1 95 ? 3.034 0.166 -9.212 1.00 96.44 95 LEU A N 1
ATOM 749 C CA . LEU A 1 95 ? 4.047 -0.441 -8.357 1.00 96.44 95 LEU A CA 1
ATOM 750 C C . LEU A 1 95 ? 3.699 -0.244 -6.880 1.00 96.44 95 LEU A C 1
ATOM 752 O O . LEU A 1 95 ? 3.388 0.869 -6.459 1.00 96.44 95 LEU A O 1
ATOM 756 N N . LEU A 1 96 ? 3.773 -1.324 -6.105 1.00 96.75 96 LEU A N 1
ATOM 757 C CA . LEU A 1 96 ? 3.488 -1.352 -4.673 1.00 96.75 96 LEU A CA 1
ATOM 758 C C . LEU A 1 96 ? 4.610 -2.102 -3.956 1.00 96.75 96 LEU A C 1
ATOM 760 O O . LEU A 1 96 ? 4.643 -3.326 -3.892 1.00 96.75 96 LEU A O 1
ATOM 764 N N . GLY A 1 97 ? 5.598 -1.365 -3.471 1.00 94.12 97 GLY A N 1
ATOM 765 C CA . GLY A 1 97 ? 6.700 -1.956 -2.733 1.00 94.12 97 GLY A CA 1
ATOM 766 C C . GLY A 1 97 ? 7.888 -1.023 -2.629 1.00 94.12 97 GLY A C 1
ATOM 767 O O . GLY A 1 97 ? 8.177 -0.226 -3.517 1.00 94.12 97 GLY A O 1
ATOM 768 N N . ALA A 1 98 ? 8.587 -1.135 -1.513 1.00 92.56 98 ALA A N 1
ATOM 769 C CA . ALA A 1 98 ? 9.850 -0.458 -1.281 1.00 92.56 98 ALA A CA 1
ATOM 770 C C . ALA A 1 98 ? 10.739 -1.338 -0.404 1.00 92.56 98 ALA A C 1
ATOM 772 O O . ALA A 1 98 ? 10.245 -2.247 0.266 1.00 92.56 98 ALA A O 1
ATOM 773 N N . GLY A 1 99 ? 12.043 -1.060 -0.360 1.00 91.88 99 GLY A N 1
ATOM 774 C CA . GLY A 1 99 ? 12.982 -1.840 0.452 1.00 91.88 99 GLY A CA 1
ATOM 775 C C . GLY A 1 99 ? 12.498 -2.031 1.895 1.00 91.88 99 GLY A C 1
ATOM 776 O O . GLY A 1 99 ? 12.115 -1.066 2.561 1.00 91.88 99 GLY A O 1
ATOM 777 N N . GLY A 1 100 ? 12.479 -3.284 2.354 1.00 89.44 100 GLY A N 1
ATOM 778 C CA . GLY A 1 100 ? 11.949 -3.674 3.667 1.00 89.44 100 GLY A CA 1
ATOM 779 C C . GLY A 1 100 ? 10.464 -4.058 3.669 1.00 89.44 100 GLY A C 1
ATOM 780 O O . GLY A 1 100 ? 9.982 -4.578 4.671 1.00 89.44 100 GLY A O 1
ATOM 781 N N . SER A 1 101 ? 9.748 -3.871 2.556 1.00 90.81 101 SER A N 1
ATOM 782 C CA . SER A 1 101 ? 8.398 -4.420 2.359 1.00 90.81 101 SER A CA 1
ATOM 783 C C . SER A 1 101 ? 8.536 -5.908 2.046 1.00 90.81 101 SER A C 1
ATOM 785 O O . SER A 1 101 ? 8.879 -6.271 0.924 1.00 90.81 101 SER A O 1
ATOM 787 N N . THR A 1 102 ? 8.403 -6.760 3.062 1.00 93.50 102 THR A N 1
ATOM 788 C CA . THR A 1 102 ? 8.468 -8.223 2.914 1.00 93.50 102 THR A CA 1
ATOM 789 C C . THR A 1 102 ? 7.062 -8.828 2.910 1.00 93.50 102 THR A C 1
ATOM 791 O O . THR A 1 102 ? 6.065 -8.123 2.756 1.00 93.50 102 THR A O 1
ATOM 794 N N . ASP A 1 103 ? 6.981 -10.142 3.095 1.00 92.81 103 ASP A N 1
ATOM 795 C CA . ASP A 1 103 ? 5.763 -10.932 3.259 1.00 92.81 103 ASP A CA 1
ATOM 796 C C . ASP A 1 103 ? 4.676 -10.273 4.130 1.00 92.81 103 ASP A C 1
ATOM 798 O O . ASP A 1 103 ? 3.581 -10.035 3.631 1.00 92.81 103 ASP A O 1
ATOM 802 N N . LEU A 1 104 ? 4.941 -9.942 5.399 1.00 96.31 104 LEU A N 1
ATOM 803 C CA . LEU A 1 104 ? 3.901 -9.454 6.313 1.00 96.31 104 LEU A CA 1
ATOM 804 C C . LEU A 1 104 ? 3.433 -8.032 5.977 1.00 96.31 104 LEU A C 1
ATOM 806 O O . LEU A 1 104 ? 2.245 -7.750 6.108 1.00 96.31 104 LEU A O 1
ATOM 810 N N . ILE A 1 105 ? 4.343 -7.152 5.547 1.00 97.06 105 ILE A N 1
ATOM 811 C CA . ILE A 1 105 ? 4.002 -5.782 5.132 1.00 97.06 105 ILE A CA 1
ATOM 812 C C . ILE A 1 105 ? 3.059 -5.834 3.933 1.00 97.06 105 ILE A C 1
ATOM 814 O O . ILE A 1 105 ? 1.929 -5.356 4.017 1.00 97.06 105 ILE A O 1
ATOM 818 N N . ASN A 1 106 ? 3.482 -6.519 2.868 1.00 96.25 106 ASN A N 1
ATOM 819 C CA . ASN A 1 106 ? 2.677 -6.679 1.664 1.00 96.25 106 ASN A CA 1
ATOM 820 C C . ASN A 1 106 ? 1.366 -7.438 1.951 1.00 96.25 106 ASN A C 1
ATOM 822 O O . ASN A 1 106 ? 0.328 -7.146 1.360 1.00 96.25 106 ASN A O 1
ATOM 826 N N . ALA A 1 107 ? 1.379 -8.402 2.879 1.00 96.31 107 ALA A N 1
ATOM 827 C CA . ALA A 1 107 ? 0.178 -9.125 3.279 1.00 96.31 107 ALA A CA 1
ATOM 828 C C . ALA A 1 107 ? -0.828 -8.235 4.019 1.00 96.31 107 ALA A C 1
ATOM 830 O O . ALA A 1 107 ? -2.022 -8.420 3.811 1.00 96.31 107 ALA A O 1
ATOM 831 N N . VAL A 1 108 ? -0.395 -7.306 4.879 1.00 98.19 108 VAL A N 1
ATOM 832 C CA . VAL A 1 108 ? -1.292 -6.332 5.533 1.00 98.19 108 VAL A CA 1
ATOM 833 C C . VAL A 1 108 ? -1.832 -5.333 4.513 1.00 98.19 108 VAL A C 1
ATOM 835 O O . VAL A 1 108 ? -3.029 -5.047 4.518 1.00 98.19 108 VAL A O 1
ATOM 838 N N . GLU A 1 109 ? -0.982 -4.860 3.605 1.00 97.12 109 GLU A N 1
ATOM 839 C CA . GLU A 1 109 ? -1.366 -3.954 2.523 1.00 97.12 109 GLU A CA 1
ATOM 840 C C . GLU A 1 109 ? -2.458 -4.577 1.636 1.00 97.12 109 GLU A C 1
ATOM 842 O O . GLU A 1 109 ? -3.543 -4.012 1.499 1.00 97.12 109 GLU A O 1
ATOM 847 N N . LEU A 1 110 ? -2.255 -5.805 1.146 1.00 96.44 110 LEU A N 1
ATOM 848 C CA . LEU A 1 110 ? -3.276 -6.557 0.406 1.00 96.44 110 LEU A CA 1
ATOM 849 C C . LEU A 1 110 ? -4.529 -6.838 1.239 1.00 96.44 110 LEU A C 1
ATOM 851 O O . LEU A 1 110 ? -5.650 -6.718 0.745 1.00 96.44 110 LEU A O 1
ATOM 855 N N . ALA A 1 111 ? -4.361 -7.221 2.504 1.00 97.88 111 ALA A N 1
ATOM 856 C CA . ALA A 1 111 ? -5.476 -7.535 3.386 1.00 97.88 111 ALA A CA 1
ATOM 857 C C . ALA A 1 111 ? -6.343 -6.306 3.684 1.00 97.88 111 ALA A C 1
ATOM 859 O O . ALA A 1 111 ? -7.549 -6.454 3.858 1.00 97.88 111 ALA A O 1
ATOM 860 N N . SER A 1 112 ? -5.783 -5.095 3.651 1.00 97.94 112 SER A N 1
ATOM 861 C CA . SER A 1 112 ? -6.562 -3.854 3.711 1.00 97.94 112 SER A CA 1
ATOM 862 C C . SER A 1 112 ? -7.500 -3.673 2.507 1.00 97.94 112 SER A C 1
ATOM 864 O O . SER A 1 112 ? -8.468 -2.926 2.584 1.00 97.94 112 SER A O 1
ATOM 866 N N . GLN A 1 113 ? -7.270 -4.387 1.405 1.00 97.75 113 GLN A N 1
ATOM 867 C CA . GLN A 1 113 ? -8.064 -4.304 0.177 1.00 97.75 113 GLN A CA 1
ATOM 868 C C . GLN A 1 113 ? -8.927 -5.549 -0.068 1.00 97.75 113 GLN A C 1
ATOM 870 O O . GLN A 1 113 ? -9.570 -5.643 -1.111 1.00 97.75 113 GLN A O 1
ATOM 875 N N . TYR A 1 114 ? -8.955 -6.502 0.872 1.00 97.75 114 TYR A N 1
ATOM 876 C CA . TYR A 1 114 ? -9.500 -7.855 0.697 1.00 97.75 114 TYR A CA 1
ATOM 877 C C . TYR A 1 114 ? -10.837 -7.918 -0.055 1.00 97.75 114 TYR A C 1
ATOM 879 O O . TYR A 1 114 ? -10.960 -8.653 -1.036 1.00 97.75 114 TYR A O 1
ATOM 887 N N . ASP A 1 115 ? -11.824 -7.122 0.360 1.00 96.94 115 ASP A N 1
ATOM 888 C CA . ASP A 1 115 ? -13.169 -7.132 -0.222 1.00 96.94 115 ASP A CA 1
ATOM 889 C C . ASP A 1 115 ? -13.195 -6.653 -1.685 1.00 96.94 115 ASP A C 1
ATOM 891 O O . ASP A 1 115 ? -14.076 -7.044 -2.453 1.00 96.94 115 ASP A O 1
ATOM 895 N N . LYS A 1 116 ? -12.215 -5.838 -2.093 1.00 95.75 116 LYS A N 1
ATOM 896 C CA . LYS A 1 116 ? -12.087 -5.263 -3.441 1.00 95.75 116 LYS A CA 1
ATOM 897 C C . LYS A 1 116 ? -11.209 -6.106 -4.376 1.00 95.75 116 LYS A C 1
ATOM 899 O O . LYS A 1 116 ? -11.193 -5.858 -5.582 1.00 95.75 116 LYS A O 1
ATOM 904 N N . LEU A 1 117 ? -10.503 -7.118 -3.858 1.00 95.38 117 LEU A N 1
ATOM 905 C CA . LEU A 1 117 ? -9.578 -7.947 -4.646 1.00 95.38 117 LEU A CA 1
ATOM 906 C C . LEU A 1 117 ? -10.275 -9.001 -5.521 1.00 95.38 117 LEU A C 1
ATOM 908 O O . LEU A 1 117 ? -9.655 -9.539 -6.442 1.00 95.38 117 LEU A O 1
ATOM 912 N N . LYS A 1 118 ? -11.553 -9.320 -5.274 1.00 93.94 118 LYS A N 1
ATOM 913 C CA . LYS A 1 118 ? -12.262 -10.378 -6.014 1.00 93.94 118 LYS A CA 1
ATOM 914 C C . LYS A 1 118 ? -12.275 -10.086 -7.521 1.00 93.94 118 LYS A C 1
ATOM 916 O O . LYS A 1 118 ? -12.792 -9.068 -7.969 1.00 93.94 118 LYS A O 1
ATOM 921 N N . GLY A 1 119 ? -11.720 -11.008 -8.312 1.00 92.81 119 GLY A N 1
ATOM 922 C CA . GLY A 1 119 ? -11.643 -10.888 -9.775 1.00 92.81 119 GLY A CA 1
ATOM 923 C C . GLY A 1 119 ? -10.561 -9.928 -10.290 1.00 92.81 119 GLY A C 1
ATOM 924 O O . GLY A 1 119 ? -10.440 -9.742 -11.503 1.00 92.81 119 GLY A O 1
ATOM 925 N N . LYS A 1 120 ? -9.754 -9.330 -9.406 1.00 94.00 120 LYS A N 1
ATOM 926 C CA . LYS A 1 120 ? -8.598 -8.514 -9.789 1.00 94.00 120 LYS A CA 1
ATOM 927 C C . LYS A 1 120 ? -7.407 -9.417 -10.117 1.00 94.00 120 LYS A C 1
ATOM 929 O O . LYS A 1 120 ? -7.251 -10.498 -9.559 1.00 94.00 120 LYS A O 1
ATOM 934 N N . LYS A 1 121 ? -6.566 -8.963 -11.047 1.00 93.19 121 LYS A N 1
ATOM 935 C CA . LYS A 1 121 ? -5.277 -9.594 -11.360 1.00 93.19 121 LYS A CA 1
ATOM 936 C C . LYS A 1 121 ? -4.167 -8.692 -10.842 1.00 93.19 121 LYS A C 1
ATOM 938 O O . LYS A 1 121 ? -4.246 -7.483 -11.052 1.00 93.19 121 LYS A O 1
ATOM 943 N N . LEU A 1 122 ? -3.165 -9.292 -10.217 1.00 95.38 122 LEU A N 1
ATOM 944 C CA . LEU A 1 122 ? -1.977 -8.627 -9.698 1.00 95.38 122 LEU A CA 1
ATOM 945 C C . LEU A 1 122 ? -0.765 -9.542 -9.868 1.00 95.38 122 LEU A C 1
ATOM 947 O O . LEU A 1 122 ? -0.918 -10.759 -9.992 1.00 95.38 122 LEU A O 1
ATOM 951 N N . THR A 1 123 ? 0.424 -8.953 -9.836 1.00 96.00 123 THR A N 1
ATOM 952 C CA . THR A 1 123 ? 1.683 -9.684 -9.672 1.00 96.00 123 THR A CA 1
ATOM 953 C C . THR A 1 123 ? 2.181 -9.494 -8.249 1.00 96.00 123 THR A C 1
ATOM 955 O O . THR A 1 123 ? 2.052 -8.411 -7.684 1.00 96.00 123 THR A O 1
ATOM 958 N N . PHE A 1 124 ? 2.782 -10.536 -7.687 1.00 96.56 124 PHE A N 1
ATOM 959 C CA . PHE A 1 124 ? 3.454 -10.473 -6.401 1.00 96.56 124 PHE A CA 1
ATOM 960 C C . PHE A 1 124 ? 4.846 -11.081 -6.545 1.00 96.56 124 PHE A C 1
ATOM 962 O O . PHE A 1 124 ? 4.980 -12.275 -6.817 1.00 96.56 124 PHE A O 1
ATOM 969 N N . ILE A 1 125 ? 5.880 -10.257 -6.405 1.00 96.00 125 ILE A N 1
ATOM 970 C CA . ILE A 1 125 ? 7.270 -10.701 -6.445 1.00 96.00 125 ILE A CA 1
ATOM 971 C C . ILE A 1 125 ? 7.613 -11.238 -5.059 1.00 96.00 125 ILE A C 1
ATOM 973 O O . ILE A 1 125 ? 7.635 -10.493 -4.086 1.00 96.00 125 ILE A O 1
ATOM 977 N N . ILE A 1 126 ? 7.853 -12.544 -4.959 1.00 94.38 126 ILE A N 1
ATOM 978 C CA . ILE A 1 126 ? 8.277 -13.186 -3.713 1.00 94.38 126 ILE A CA 1
ATOM 979 C C . ILE A 1 126 ? 9.787 -13.333 -3.760 1.00 94.38 126 ILE A C 1
ATOM 981 O O . ILE A 1 126 ? 10.311 -14.057 -4.606 1.00 94.38 126 ILE A O 1
ATOM 985 N N . SER A 1 127 ? 10.481 -12.677 -2.834 1.00 92.62 127 SER A N 1
ATOM 986 C CA . SER A 1 127 ? 11.933 -12.762 -2.788 1.00 92.62 127 SER A CA 1
ATOM 987 C C . SER A 1 127 ? 12.413 -13.756 -1.727 1.00 92.62 127 SER A C 1
ATOM 989 O O . SER A 1 127 ? 12.045 -13.607 -0.558 1.00 92.62 127 SER A O 1
ATOM 991 N N . PRO A 1 128 ? 13.265 -14.742 -2.079 1.00 93.12 128 PRO A N 1
ATOM 992 C CA . PRO A 1 128 ? 13.735 -15.756 -1.133 1.00 93.12 128 PRO A CA 1
ATOM 993 C C . PRO A 1 128 ? 14.374 -15.177 0.134 1.00 93.12 128 PRO A C 1
ATOM 995 O O . PRO A 1 128 ? 14.175 -15.713 1.220 1.00 93.12 128 PRO A O 1
ATOM 998 N N . GLN A 1 129 ? 15.068 -14.038 0.033 1.00 90.00 129 GLN A N 1
ATOM 999 C CA . GLN A 1 129 ? 15.726 -13.400 1.177 1.00 90.00 129 GLN A CA 1
ATOM 1000 C C . GLN A 1 129 ? 14.770 -12.874 2.262 1.00 90.00 129 GLN A C 1
ATOM 1002 O O . GLN A 1 129 ? 15.228 -12.457 3.321 1.00 90.00 129 GLN A O 1
ATOM 1007 N N . TRP A 1 130 ? 13.453 -12.867 2.029 1.00 93.19 130 TRP A N 1
ATOM 1008 C CA . TRP A 1 130 ? 12.473 -12.530 3.068 1.00 93.19 130 TRP A CA 1
ATOM 1009 C C . TRP A 1 130 ? 12.293 -13.668 4.082 1.00 93.19 130 TRP A C 1
ATOM 1011 O O . TRP A 1 130 ? 11.942 -13.421 5.234 1.00 93.19 130 TRP A O 1
ATOM 1021 N N . PHE A 1 131 ? 12.570 -14.908 3.672 1.00 93.44 131 PHE A N 1
ATOM 1022 C CA . PHE A 1 131 ? 12.313 -16.129 4.438 1.00 93.44 131 PHE A CA 1
ATOM 1023 C C . PHE A 1 131 ? 13.537 -16.538 5.258 1.00 93.44 131 PHE A C 1
ATOM 1025 O O . PHE A 1 131 ? 14.076 -17.633 5.124 1.00 93.44 131 PHE A O 1
ATOM 1032 N N . THR A 1 132 ? 13.998 -15.621 6.106 1.00 92.31 132 THR A N 1
ATOM 1033 C CA . THR A 1 132 ? 15.043 -15.911 7.095 1.00 92.31 132 THR A CA 1
ATOM 1034 C C . THR A 1 132 ? 14.447 -16.619 8.315 1.00 92.31 132 THR A C 1
ATOM 1036 O O . THR A 1 132 ? 13.237 -16.576 8.538 1.00 92.31 132 THR A O 1
ATOM 1039 N N . ASN A 1 133 ? 15.297 -17.183 9.177 1.00 92.50 133 ASN A N 1
ATOM 1040 C CA . ASN A 1 133 ? 14.864 -17.799 10.441 1.00 92.50 133 ASN A CA 1
ATOM 1041 C C . ASN A 1 133 ? 14.136 -16.827 11.393 1.00 92.50 133 ASN A C 1
ATOM 1043 O O . ASN A 1 133 ? 13.456 -17.268 12.316 1.00 92.50 133 ASN A O 1
ATOM 1047 N N . HIS A 1 134 ? 14.269 -15.514 11.178 1.00 89.12 134 HIS A N 1
ATOM 1048 C CA . HIS A 1 134 ? 13.630 -14.475 11.992 1.00 89.12 134 HIS A CA 1
ATOM 1049 C C . HIS A 1 134 ? 12.519 -13.714 11.243 1.00 89.12 134 HIS A C 1
ATOM 1051 O O . HIS A 1 134 ? 11.727 -13.010 11.869 1.00 89.12 134 HIS A O 1
ATOM 1057 N N . GLY A 1 135 ? 12.423 -13.877 9.918 1.00 90.88 135 GLY A N 1
ATOM 1058 C CA . GLY A 1 135 ? 11.465 -13.177 9.061 1.00 90.88 135 GLY A CA 1
ATOM 1059 C C . GLY A 1 135 ? 11.635 -11.652 9.077 1.00 90.88 135 GLY A C 1
ATOM 1060 O O . GLY A 1 135 ? 12.750 -11.135 9.161 1.00 90.88 135 GLY A O 1
ATOM 1061 N N . LEU A 1 136 ? 10.513 -10.926 8.979 1.00 94.56 136 LEU A N 1
ATOM 1062 C CA . LEU A 1 136 ? 10.470 -9.461 9.049 1.00 94.56 136 LEU A CA 1
ATOM 1063 C C . LEU A 1 136 ? 11.115 -8.931 10.343 1.00 94.56 136 LEU A C 1
ATOM 1065 O O . LEU A 1 136 ? 10.701 -9.289 11.445 1.00 94.56 136 LEU A O 1
ATOM 1069 N N . THR A 1 137 ? 12.080 -8.020 10.197 1.00 94.75 137 THR A N 1
ATOM 1070 C CA . THR A 1 137 ? 12.764 -7.362 11.319 1.00 94.75 137 THR A CA 1
ATOM 1071 C C . THR A 1 137 ? 11.897 -6.274 11.958 1.00 94.75 137 THR A C 1
ATOM 1073 O O . THR A 1 137 ? 11.070 -5.656 11.288 1.00 94.75 137 THR A O 1
ATOM 1076 N N . ASN A 1 138 ? 12.135 -5.970 13.241 1.00 95.94 138 ASN A N 1
ATOM 1077 C CA . ASN A 1 138 ? 11.457 -4.859 13.927 1.00 95.94 138 ASN A CA 1
ATOM 1078 C C . ASN A 1 138 ? 11.710 -3.515 13.231 1.00 95.94 138 ASN A C 1
ATOM 1080 O O . ASN A 1 138 ? 10.783 -2.738 13.061 1.00 95.94 138 ASN A O 1
ATOM 1084 N N . GLN A 1 139 ? 12.932 -3.275 12.744 1.00 95.62 139 GLN A N 1
ATOM 1085 C CA . GLN A 1 139 ? 13.260 -2.051 12.011 1.00 95.62 139 GLN A CA 1
ATOM 1086 C C . GLN A 1 139 ? 12.421 -1.901 10.734 1.00 95.62 139 GLN A C 1
ATOM 1088 O O . GLN A 1 139 ? 11.877 -0.830 10.483 1.00 95.62 139 GLN A O 1
ATOM 1093 N N . ASN A 1 140 ? 12.290 -2.964 9.933 1.00 95.12 140 ASN A N 1
ATOM 1094 C CA . ASN A 1 140 ? 11.478 -2.918 8.716 1.00 95.12 140 ASN A CA 1
ATOM 1095 C C . ASN A 1 140 ? 9.983 -2.816 9.041 1.00 95.12 140 ASN A C 1
ATOM 1097 O O . ASN A 1 140 ? 9.261 -2.110 8.340 1.00 95.12 140 ASN A O 1
ATOM 1101 N N . PHE A 1 141 ? 9.525 -3.472 10.113 1.00 96.94 141 PHE A N 1
ATOM 1102 C CA . PHE A 1 141 ? 8.165 -3.310 10.618 1.00 96.94 141 PHE A CA 1
ATOM 1103 C C . PHE A 1 141 ? 7.881 -1.848 10.978 1.00 96.94 141 PHE A C 1
ATOM 1105 O O . PHE A 1 141 ? 6.946 -1.266 10.437 1.00 96.94 141 PHE A O 1
ATOM 1112 N N . ASP A 1 142 ? 8.717 -1.232 11.811 1.00 95.81 142 ASP A N 1
ATOM 1113 C CA . ASP A 1 142 ? 8.558 0.159 12.248 1.00 95.81 142 ASP A CA 1
ATOM 1114 C C . ASP A 1 142 ? 8.634 1.136 11.070 1.00 95.81 142 ASP A C 1
ATOM 1116 O O . ASP A 1 142 ? 7.898 2.121 11.006 1.00 95.81 142 ASP A O 1
ATOM 1120 N N . ALA A 1 143 ? 9.506 0.842 10.103 1.00 94.94 143 ALA A N 1
ATOM 1121 C CA . ALA A 1 143 ? 9.694 1.676 8.930 1.00 94.94 143 ALA A CA 1
ATOM 1122 C C . ALA A 1 143 ? 8.548 1.574 7.917 1.00 94.94 143 ALA A C 1
ATOM 1124 O O . ALA A 1 143 ? 8.349 2.529 7.169 1.00 94.94 143 ALA A O 1
ATOM 1125 N N . ARG A 1 144 ? 7.818 0.452 7.830 1.00 95.75 144 ARG A N 1
ATOM 1126 C CA . ARG A 1 144 ? 6.879 0.189 6.720 1.00 95.75 144 ARG A CA 1
ATOM 1127 C C . ARG A 1 144 ? 5.438 -0.076 7.138 1.00 95.75 144 ARG A C 1
ATOM 1129 O O . ARG A 1 144 ? 4.544 0.232 6.360 1.00 95.75 144 ARG A O 1
ATOM 1136 N N . MET A 1 145 ? 5.190 -0.613 8.327 1.00 97.31 145 MET A N 1
ATOM 1137 C CA . MET A 1 145 ? 3.850 -1.038 8.726 1.00 97.31 145 MET A CA 1
ATOM 1138 C C . MET A 1 145 ? 2.913 0.160 8.923 1.00 97.31 145 MET A C 1
ATOM 1140 O O . MET A 1 145 ? 3.273 1.153 9.555 1.00 97.31 145 MET A O 1
ATOM 1144 N N . SER A 1 146 ? 1.681 0.051 8.423 1.00 97.00 146 SER A N 1
ATOM 1145 C CA . SER A 1 146 ? 0.684 1.117 8.513 1.00 97.00 146 SER A CA 1
ATOM 1146 C C . SER A 1 146 ? -0.452 0.780 9.476 1.00 97.00 146 SER A C 1
ATOM 1148 O O . SER A 1 146 ? -1.192 -0.186 9.292 1.00 97.00 146 SER A O 1
ATOM 1150 N N . GLN A 1 147 ? -0.655 1.634 10.486 1.00 97.00 147 GLN A N 1
ATOM 1151 C CA . GLN A 1 147 ? -1.786 1.497 11.410 1.00 97.00 147 GLN A CA 1
ATOM 1152 C C . GLN A 1 147 ? -3.144 1.662 10.700 1.00 97.00 147 GLN A C 1
ATOM 1154 O O . GLN A 1 147 ? -4.114 1.027 11.110 1.00 97.00 147 GLN A O 1
ATOM 1159 N N . THR A 1 148 ? -3.232 2.486 9.646 1.00 97.31 148 THR A N 1
ATOM 1160 C CA . THR A 1 148 ? -4.483 2.688 8.894 1.00 97.31 148 THR A CA 1
ATOM 1161 C C . THR A 1 148 ? -4.820 1.456 8.067 1.00 97.31 148 THR A C 1
ATOM 1163 O O . THR A 1 148 ? -5.963 1.012 8.098 1.00 97.31 148 THR A O 1
ATOM 1166 N N . GLN A 1 149 ? -3.829 0.827 7.430 1.00 98.44 149 GLN A N 1
ATOM 1167 C CA . GLN A 1 149 ? -4.038 -0.426 6.697 1.00 98.44 149 GLN A CA 1
ATOM 1168 C C . GLN A 1 149 ? -4.397 -1.587 7.633 1.00 98.44 149 GLN A C 1
ATOM 1170 O O . GLN A 1 149 ? -5.299 -2.358 7.313 1.00 98.44 149 GLN A O 1
ATOM 1175 N N . ILE A 1 150 ? -3.775 -1.683 8.819 1.00 98.56 150 ILE A N 1
ATOM 1176 C CA . ILE A 1 150 ? -4.186 -2.665 9.840 1.00 98.56 150 ILE A CA 1
ATOM 1177 C C . ILE A 1 150 ? -5.640 -2.416 10.265 1.00 98.56 150 ILE A C 1
ATOM 1179 O O . ILE A 1 150 ? -6.429 -3.359 10.320 1.00 98.56 150 ILE A O 1
ATOM 1183 N N . ASN A 1 151 ? -6.020 -1.162 10.540 1.00 98.44 151 ASN A N 1
ATOM 1184 C CA . ASN A 1 151 ? -7.401 -0.819 10.890 1.00 98.44 151 ASN A CA 1
ATOM 1185 C C . ASN A 1 151 ? -8.378 -1.252 9.787 1.00 98.44 151 ASN A C 1
ATOM 1187 O O . ASN A 1 151 ? -9.340 -1.971 10.057 1.00 98.44 151 ASN A O 1
ATOM 1191 N N . GLN A 1 152 ? -8.076 -0.890 8.539 1.00 98.44 152 GLN A N 1
ATOM 1192 C CA . GLN A 1 152 ? -8.892 -1.214 7.375 1.00 98.44 152 GLN A CA 1
ATOM 1193 C C . GLN A 1 152 ? -8.978 -2.727 7.115 1.00 98.44 152 GLN A C 1
ATOM 1195 O O . GLN A 1 152 ? -10.039 -3.224 6.738 1.00 98.44 152 GLN A O 1
ATOM 1200 N N . MET A 1 153 ? -7.909 -3.488 7.373 1.00 98.38 153 MET A N 1
ATOM 1201 C CA . MET A 1 153 ? -7.920 -4.955 7.332 1.00 98.38 153 MET A CA 1
ATOM 1202 C C . MET A 1 153 ? -8.934 -5.539 8.331 1.00 98.38 153 MET A C 1
ATOM 1204 O O . MET A 1 153 ? -9.722 -6.421 7.979 1.00 98.38 153 MET A O 1
ATOM 1208 N N . PHE A 1 154 ? -8.966 -5.046 9.575 1.00 98.06 154 PHE A N 1
ATOM 1209 C CA . PHE A 1 154 ? -9.949 -5.507 10.564 1.00 98.06 154 PHE A CA 1
ATOM 1210 C C . PHE A 1 154 ? -11.388 -5.099 10.210 1.00 98.06 154 PHE A C 1
ATOM 1212 O O . PHE A 1 154 ? -12.325 -5.798 10.605 1.00 98.06 154 PHE A O 1
ATOM 1219 N N . GLN A 1 155 ? -11.570 -4.045 9.412 1.00 96.88 155 GLN A N 1
ATOM 1220 C CA . GLN A 1 155 ? -12.870 -3.589 8.912 1.00 96.88 155 GLN A CA 1
ATOM 1221 C C . GLN A 1 155 ? -13.371 -4.340 7.661 1.00 96.88 155 GLN A C 1
ATOM 1223 O O . GLN A 1 155 ? -14.553 -4.226 7.338 1.00 96.88 155 GLN A O 1
ATOM 1228 N N . GLN A 1 156 ? -12.535 -5.144 6.985 1.00 97.69 156 GLN A N 1
ATOM 1229 C CA . GLN A 1 156 ? -12.961 -5.933 5.815 1.00 97.69 156 GLN A CA 1
ATOM 1230 C C . GLN A 1 156 ? -14.100 -6.886 6.183 1.00 97.69 156 GLN A C 1
ATOM 1232 O O . GLN A 1 156 ? -13.960 -7.711 7.089 1.00 97.69 156 GLN A O 1
ATOM 1237 N N . LYS A 1 157 ? -15.230 -6.804 5.487 1.00 96.38 157 LYS A N 1
ATOM 1238 C CA . LYS A 1 157 ? -16.466 -7.510 5.839 1.00 96.38 157 LYS A CA 1
ATOM 1239 C C . LYS A 1 157 ? -16.391 -8.998 5.526 1.00 96.38 157 LYS A C 1
ATOM 1241 O O . LYS A 1 157 ? -16.860 -9.801 6.326 1.00 96.38 157 LYS A O 1
ATOM 1246 N N . ASN A 1 158 ? -15.788 -9.368 4.395 1.00 97.38 158 ASN A N 1
ATOM 1247 C CA . ASN A 1 158 ? -15.754 -10.761 3.942 1.00 97.38 158 ASN A CA 1
ATOM 1248 C C . ASN A 1 158 ? -14.485 -11.502 4.377 1.00 97.38 158 ASN A C 1
ATOM 1250 O O . ASN A 1 158 ? -14.375 -12.708 4.160 1.00 97.38 158 ASN A O 1
ATOM 1254 N N . MET A 1 159 ? -13.521 -10.810 4.993 1.00 97.44 159 MET A N 1
ATOM 1255 C CA . MET A 1 159 ? -12.336 -11.461 5.542 1.00 97.44 159 MET A CA 1
ATOM 1256 C C . MET A 1 159 ? -12.716 -12.289 6.772 1.00 97.44 159 MET A C 1
ATOM 1258 O O . MET A 1 159 ? -13.280 -11.768 7.738 1.00 97.44 159 MET A O 1
ATOM 1262 N N . SER A 1 160 ? -12.366 -13.577 6.749 1.00 97.31 160 SER A N 1
ATOM 1263 C CA . SER A 1 160 ? -12.725 -14.504 7.820 1.00 97.31 160 SER A CA 1
ATOM 1264 C C . SER A 1 160 ? -12.142 -14.081 9.170 1.00 97.31 160 SER A C 1
ATOM 1266 O O . SER A 1 160 ? -11.024 -13.566 9.272 1.00 97.31 160 SER A O 1
ATOM 1268 N N . THR A 1 161 ? -12.894 -14.360 10.235 1.00 97.38 161 THR A N 1
ATOM 1269 C CA . THR A 1 161 ? -12.449 -14.141 11.615 1.00 97.38 161 THR A CA 1
ATOM 1270 C C . THR A 1 161 ? -11.125 -14.846 11.903 1.00 97.38 161 THR A C 1
ATOM 1272 O O . THR A 1 161 ? -10.264 -14.283 12.573 1.00 97.38 161 THR A O 1
ATOM 1275 N N . GLU A 1 162 ? -10.934 -16.050 11.357 1.00 97.44 162 GLU A N 1
ATOM 1276 C CA . GLU A 1 162 ? -9.701 -16.815 11.537 1.00 97.44 162 GLU A CA 1
ATOM 1277 C C . GLU A 1 162 ? -8.490 -16.115 10.923 1.00 97.44 162 GLU A C 1
ATOM 1279 O O . GLU A 1 162 ? -7.432 -16.034 11.546 1.00 97.44 162 GLU A O 1
ATOM 1284 N N . LEU A 1 163 ? -8.644 -15.560 9.719 1.00 97.94 163 LEU A N 1
ATOM 1285 C CA . LEU A 1 163 ? -7.556 -14.846 9.067 1.00 97.94 163 LEU A CA 1
ATOM 1286 C C . LEU A 1 163 ? -7.192 -13.579 9.850 1.00 97.94 163 LEU A C 1
ATOM 1288 O O . LEU A 1 163 ? -6.018 -13.371 10.157 1.00 97.94 163 LEU A O 1
ATOM 1292 N N . LYS A 1 164 ? -8.187 -12.789 10.274 1.00 98.31 164 LYS A N 1
ATOM 1293 C CA . LYS A 1 164 ? -7.967 -11.619 11.143 1.00 98.31 164 LYS A CA 1
ATOM 1294 C C . LYS A 1 164 ? -7.292 -12.000 12.466 1.00 98.31 164 LYS A C 1
ATOM 1296 O O . LYS A 1 164 ? -6.390 -11.296 12.918 1.00 98.31 164 LYS A O 1
ATOM 1301 N N . ARG A 1 165 ? -7.664 -13.141 13.061 1.00 98.38 165 ARG A N 1
ATOM 1302 C CA . ARG A 1 165 ? -7.040 -13.680 14.280 1.00 98.38 165 ARG A CA 1
ATOM 1303 C C . ARG A 1 165 ? -5.562 -14.011 14.062 1.00 98.38 165 ARG A C 1
ATOM 1305 O O . ARG A 1 165 ? -4.733 -13.623 14.884 1.00 98.38 165 ARG A O 1
ATOM 1312 N N . ARG A 1 166 ? -5.214 -14.655 12.942 1.00 98.31 166 ARG A N 1
ATOM 1313 C CA . ARG A 1 166 ? -3.815 -14.941 12.571 1.00 98.31 166 ARG A CA 1
ATOM 1314 C C . ARG A 1 166 ? -2.995 -13.664 12.387 1.00 98.31 166 ARG A C 1
ATOM 1316 O O . ARG A 1 166 ? -1.869 -13.599 12.881 1.00 98.31 166 ARG A O 1
ATOM 1323 N N . TYR A 1 167 ? -3.556 -12.637 11.743 1.00 98.44 167 TYR A N 1
ATOM 1324 C CA . TYR A 1 167 ? -2.901 -11.328 11.664 1.00 98.44 167 TYR A CA 1
ATOM 1325 C C . TYR A 1 167 ? -2.692 -10.723 13.051 1.00 98.44 167 TYR A C 1
ATOM 1327 O O . TYR A 1 167 ? -1.578 -10.312 13.355 1.00 98.44 167 TYR A O 1
ATOM 1335 N N . ALA A 1 168 ? -3.709 -10.727 13.920 1.00 98.56 168 ALA A N 1
ATOM 1336 C CA . ALA A 1 168 ? -3.583 -10.202 15.279 1.00 98.56 168 ALA A CA 1
ATOM 1337 C C . ALA A 1 168 ? -2.438 -10.876 16.056 1.00 98.56 168 ALA A C 1
ATOM 1339 O O . ALA A 1 168 ? -1.579 -10.196 16.614 1.00 98.56 168 ALA A O 1
ATOM 1340 N N . GLN A 1 169 ? -2.371 -12.210 16.019 1.00 98.50 169 GLN A N 1
ATOM 1341 C CA . GLN A 1 169 ? -1.312 -12.994 16.665 1.00 98.50 169 GLN A CA 1
ATOM 1342 C C . GLN A 1 169 ? 0.082 -12.675 16.114 1.00 98.50 169 GLN A C 1
ATOM 1344 O O . GLN A 1 169 ? 1.035 -12.547 16.886 1.00 98.50 169 GLN A O 1
ATOM 1349 N N . ARG A 1 170 ? 0.213 -12.530 14.789 1.00 97.94 170 ARG A N 1
ATOM 1350 C CA . ARG A 1 170 ? 1.495 -12.202 14.156 1.00 97.94 170 ARG A CA 1
ATOM 1351 C C . ARG A 1 170 ? 1.934 -10.773 14.467 1.00 97.94 170 ARG A C 1
ATOM 1353 O O . ARG A 1 170 ? 3.104 -10.561 14.774 1.00 97.94 170 ARG A O 1
ATOM 1360 N N . LEU A 1 171 ? 1.009 -9.817 14.405 1.00 98.38 171 LEU A N 1
ATOM 1361 C CA . LEU A 1 171 ? 1.247 -8.402 14.695 1.00 98.38 171 LEU A CA 1
ATOM 1362 C C . LEU A 1 171 ? 1.676 -8.181 16.157 1.00 98.38 171 LEU A C 1
ATOM 1364 O O . LEU A 1 171 ? 2.537 -7.346 16.414 1.00 98.38 171 LEU A O 1
ATOM 1368 N N . LEU A 1 172 ? 1.159 -8.975 17.104 1.00 98.31 172 LEU A N 1
ATOM 1369 C CA . LEU A 1 172 ? 1.553 -8.927 18.521 1.00 98.31 172 LEU A CA 1
ATOM 1370 C C . LEU A 1 172 ? 3.027 -9.254 18.791 1.00 98.31 172 LEU A C 1
ATOM 1372 O O . LEU A 1 172 ? 3.528 -8.906 19.858 1.00 98.31 172 LEU A O 1
ATOM 1376 N N . GLN A 1 173 ? 3.718 -9.897 17.848 1.00 97.38 173 GLN A N 1
ATOM 1377 C CA . GLN A 1 173 ? 5.142 -10.215 17.989 1.00 97.38 173 GLN A CA 1
ATOM 1378 C C . GLN A 1 173 ? 6.045 -8.983 17.833 1.00 97.38 173 GLN A C 1
ATOM 1380 O O . GLN A 1 173 ? 7.231 -9.060 18.141 1.00 97.38 173 GLN A O 1
ATOM 1385 N N . PHE A 1 174 ? 5.508 -7.850 17.364 1.00 97.88 174 PHE A N 1
ATOM 1386 C CA . PHE A 1 174 ? 6.282 -6.632 17.141 1.00 97.88 174 PHE A CA 1
ATOM 1387 C C . PHE A 1 174 ? 6.133 -5.653 18.317 1.00 97.88 174 PHE A C 1
ATOM 1389 O O . PHE A 1 174 ? 5.014 -5.331 18.734 1.00 97.88 174 PHE A O 1
ATOM 1396 N N . PRO A 1 175 ? 7.243 -5.134 18.871 1.00 96.62 175 PRO A N 1
ATOM 1397 C CA . PRO A 1 175 ? 7.221 -4.337 20.094 1.00 96.62 175 PRO A CA 1
ATOM 1398 C C . PRO A 1 175 ? 6.507 -2.993 19.927 1.00 96.62 175 PRO A C 1
ATOM 1400 O O . PRO A 1 175 ? 5.869 -2.547 20.881 1.00 96.62 175 PRO A O 1
ATOM 1403 N N . HIS A 1 176 ? 6.549 -2.378 18.746 1.00 96.75 176 HIS A N 1
ATOM 1404 C CA . HIS A 1 176 ? 5.954 -1.060 18.501 1.00 96.75 176 HIS A CA 1
ATOM 1405 C C . HIS A 1 176 ? 4.615 -1.116 17.758 1.00 96.75 176 HIS A C 1
ATOM 1407 O O . HIS A 1 176 ? 4.124 -0.088 17.292 1.00 96.75 176 HIS A O 1
ATOM 1413 N N . VAL A 1 177 ? 3.982 -2.294 17.658 1.00 97.69 177 VAL A N 1
ATOM 1414 C CA . VAL A 1 177 ? 2.645 -2.380 17.062 1.00 97.69 177 VAL A CA 1
ATOM 1415 C C . VAL A 1 177 ? 1.651 -1.507 17.834 1.00 97.69 177 VAL A C 1
ATOM 1417 O O . VAL A 1 177 ? 1.591 -1.534 19.068 1.00 97.69 177 VAL A O 1
ATOM 1420 N N . HIS A 1 178 ? 0.859 -0.725 17.101 1.00 96.75 178 HIS A N 1
ATOM 1421 C CA . HIS A 1 178 ? -0.178 0.106 17.700 1.00 96.75 178 HIS A CA 1
ATOM 1422 C C . HIS A 1 178 ? -1.291 -0.765 18.308 1.00 96.75 178 HIS A C 1
ATOM 1424 O O . HIS A 1 178 ? -1.554 -1.864 17.826 1.00 96.75 178 HIS A O 1
ATOM 1430 N N . ASN A 1 179 ? -1.936 -0.270 19.368 1.00 97.31 179 ASN A N 1
ATOM 1431 C CA . ASN A 1 179 ? -3.091 -0.889 20.028 1.00 97.31 179 ASN A CA 1
ATOM 1432 C C . ASN A 1 179 ? -2.942 -2.406 20.308 1.00 97.31 179 ASN A C 1
ATOM 1434 O O . ASN A 1 179 ? -3.729 -3.238 19.849 1.00 97.31 179 ASN A O 1
ATOM 1438 N N . LYS A 1 180 ? -1.915 -2.773 21.090 1.00 97.50 180 LYS A N 1
ATOM 1439 C CA . LYS A 1 180 ? -1.673 -4.164 21.519 1.00 97.50 180 LYS A CA 1
ATOM 1440 C C . LYS A 1 180 ? -2.863 -4.784 22.246 1.00 97.50 180 LYS A C 1
ATOM 1442 O O . LYS A 1 180 ? -3.097 -5.975 22.083 1.00 97.50 180 LYS A O 1
ATOM 1447 N N . GLU A 1 181 ? -3.607 -4.008 23.030 1.00 96.62 181 GLU A N 1
ATOM 1448 C CA . GLU A 1 181 ? -4.752 -4.523 23.789 1.00 96.62 181 GLU A CA 1
ATOM 1449 C C . GLU A 1 181 ? -5.889 -4.976 22.871 1.00 96.62 181 GLU A C 1
ATOM 1451 O O . GLU A 1 181 ? -6.404 -6.081 23.049 1.00 96.62 181 GLU A O 1
ATOM 1456 N N . TYR A 1 182 ? -6.198 -4.213 21.814 1.00 97.94 182 TYR A N 1
ATOM 1457 C CA . TYR A 1 182 ? -7.118 -4.675 20.774 1.00 97.94 182 TYR A CA 1
ATOM 1458 C C . TYR A 1 182 ? -6.632 -5.977 20.138 1.00 97.94 182 TYR A C 1
ATOM 1460 O O . TYR A 1 182 ? -7.397 -6.931 20.028 1.00 97.94 182 TYR A O 1
ATOM 1468 N N . LEU A 1 183 ? -5.353 -6.050 19.753 1.00 98.38 183 LEU A N 1
ATOM 1469 C CA . LEU A 1 183 ? -4.811 -7.248 19.110 1.00 98.38 183 LEU A CA 1
ATOM 1470 C C . LEU A 1 183 ? -4.838 -8.465 20.047 1.00 98.38 183 LEU A C 1
ATOM 1472 O O . LEU A 1 183 ? -5.167 -9.557 19.593 1.00 98.38 183 LEU A O 1
ATOM 1476 N N . LYS A 1 184 ? -4.548 -8.299 21.346 1.00 98.00 184 LYS A N 1
ATOM 1477 C CA . LYS A 1 184 ? -4.668 -9.363 22.361 1.00 98.00 184 LYS A CA 1
ATOM 1478 C C . LYS A 1 184 ? -6.116 -9.824 22.511 1.00 98.00 184 LYS A C 1
ATOM 1480 O O . LYS A 1 184 ? -6.370 -11.027 22.502 1.00 98.00 184 LYS A O 1
ATOM 1485 N N . SER A 1 185 ? -7.048 -8.876 22.626 1.00 97.69 185 SER A N 1
ATOM 1486 C CA . SER A 1 185 ? -8.484 -9.152 22.715 1.00 97.69 185 SER A CA 1
ATOM 1487 C C . SER A 1 185 ? -8.960 -9.933 21.490 1.00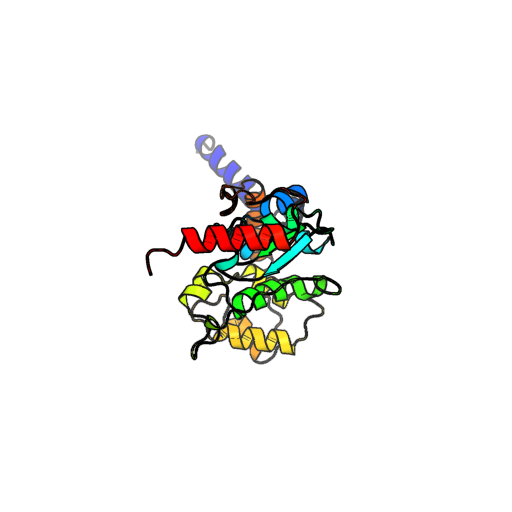 97.69 185 SER A C 1
ATOM 1489 O O . SER A 1 185 ? -9.510 -11.025 21.637 1.00 97.69 185 SER A O 1
ATOM 1491 N N . TYR A 1 186 ? -8.629 -9.453 20.288 1.00 97.88 186 TYR A N 1
ATOM 1492 C CA . TYR A 1 186 ? -9.006 -10.093 19.031 1.00 97.88 186 TYR A CA 1
ATOM 1493 C C . TYR A 1 186 ? -8.344 -11.463 18.858 1.00 97.88 186 TYR A C 1
ATOM 1495 O O . TYR A 1 186 ? -8.977 -12.403 18.391 1.00 97.88 186 TYR A O 1
ATOM 1503 N N . ALA A 1 187 ? -7.075 -11.618 19.250 1.00 97.69 187 ALA A N 1
ATOM 1504 C CA . ALA A 1 187 ? -6.375 -12.898 19.179 1.00 97.69 187 ALA A CA 1
ATOM 1505 C C . ALA A 1 187 ? -7.011 -13.967 20.086 1.00 97.69 187 ALA A C 1
ATOM 1507 O O . ALA A 1 187 ? -7.008 -15.146 19.725 1.00 97.69 187 ALA A O 1
ATOM 1508 N N . LYS A 1 188 ? -7.551 -13.558 21.244 1.00 97.00 188 LYS A N 1
ATOM 1509 C CA . LYS A 1 188 ? -8.177 -14.441 22.235 1.00 97.00 188 LYS A CA 1
ATOM 1510 C C . LYS A 1 188 ? -9.643 -14.732 21.899 1.00 97.00 188 LYS A C 1
ATOM 1512 O O . LYS A 1 188 ? -9.987 -15.890 21.688 1.00 97.00 188 LYS A O 1
ATOM 1517 N N . ASN A 1 189 ? -10.475 -13.692 21.801 1.00 94.94 189 ASN A N 1
ATOM 1518 C CA . ASN A 1 189 ? -11.932 -13.789 21.654 1.00 94.94 189 ASN A CA 1
ATOM 1519 C C . ASN A 1 189 ? -12.467 -12.826 20.567 1.00 94.94 189 ASN A C 1
ATOM 1521 O O . ASN A 1 189 ? -13.154 -11.856 20.896 1.00 94.94 189 ASN A O 1
ATOM 1525 N N . PRO A 1 190 ? -12.254 -13.101 19.263 1.00 92.88 190 PRO A N 1
ATOM 1526 C CA . PRO A 1 190 ? -12.662 -12.193 18.183 1.00 92.88 190 PRO A CA 1
ATOM 1527 C C . PRO A 1 190 ? -14.140 -11.763 18.198 1.00 92.88 190 PRO A C 1
ATOM 1529 O O . PRO A 1 190 ? -14.468 -10.672 17.745 1.00 92.88 190 PRO A O 1
ATOM 1532 N N . LYS A 1 191 ? -15.046 -12.630 18.678 1.00 89.44 191 LYS A N 1
ATOM 1533 C CA . LYS A 1 191 ? -16.496 -12.361 18.734 1.00 89.44 191 LYS A CA 1
ATOM 1534 C C . LYS A 1 191 ? -16.883 -11.358 19.828 1.00 89.44 191 LYS A C 1
ATOM 1536 O O . LYS A 1 191 ? -17.948 -10.757 19.743 1.00 89.44 191 LYS A O 1
ATOM 1541 N N . GLU A 1 192 ? -16.051 -11.212 20.855 1.00 87.81 192 GLU A N 1
ATOM 1542 C CA . GLU A 1 192 ? -16.302 -10.339 22.009 1.00 87.81 192 GLU A CA 1
ATOM 1543 C C . GLU A 1 192 ? -15.564 -9.001 21.896 1.00 87.81 192 GLU A C 1
ATOM 1545 O O . GLU A 1 192 ? -15.887 -8.055 22.614 1.00 87.81 192 GLU A O 1
ATOM 1550 N N . THR A 1 193 ? -14.596 -8.891 20.984 1.00 90.12 193 THR A N 1
ATOM 1551 C CA . THR A 1 193 ? -13.887 -7.643 20.701 1.00 90.12 193 THR A CA 1
ATOM 1552 C C . THR A 1 193 ? -14.828 -6.648 20.015 1.00 90.12 193 THR A C 1
ATOM 1554 O O . THR A 1 193 ? -15.063 -6.729 18.811 1.00 90.12 193 THR A O 1
ATOM 1557 N N . LYS A 1 194 ? -15.387 -5.714 20.794 1.00 80.62 194 LYS A N 1
ATOM 1558 C CA . LYS A 1 194 ? -16.318 -4.674 20.311 1.00 80.62 194 LYS A CA 1
ATOM 1559 C C . LYS A 1 194 ? -15.645 -3.348 19.952 1.00 80.62 194 LYS A C 1
ATOM 1561 O O . LYS A 1 194 ? -16.246 -2.545 19.244 1.00 80.62 194 LYS A O 1
ATOM 1566 N N . ASP A 1 195 ? -14.428 -3.124 20.439 1.00 87.00 195 ASP A N 1
ATOM 1567 C CA . ASP A 1 195 ? -13.658 -1.920 20.130 1.00 87.00 195 ASP A CA 1
ATOM 1568 C C . ASP A 1 195 ? -13.167 -1.926 18.676 1.00 87.00 195 ASP A C 1
ATOM 1570 O O . ASP A 1 195 ? -13.257 -2.932 17.971 1.00 87.00 195 ASP A O 1
ATOM 1574 N N . SER A 1 196 ? -12.623 -0.802 18.216 1.00 93.31 196 SER A N 1
ATOM 1575 C CA . SER A 1 196 ? -11.926 -0.697 16.934 1.00 93.31 196 SER A CA 1
ATOM 1576 C C . SER A 1 196 ? -10.414 -0.589 17.141 1.00 93.31 196 SER A C 1
ATOM 1578 O O . SER A 1 196 ? -9.940 -0.090 18.164 1.00 93.31 196 SER A O 1
ATOM 1580 N N . TYR A 1 197 ? -9.631 -1.046 16.158 1.00 97.31 197 TYR A N 1
ATOM 1581 C CA . TYR A 1 197 ? -8.169 -0.954 16.225 1.00 97.31 197 TYR A CA 1
ATOM 1582 C C . TYR A 1 197 ? -7.693 0.507 16.299 1.00 97.31 197 TYR A C 1
ATOM 1584 O O . TYR A 1 197 ? -6.790 0.839 17.070 1.00 97.31 197 TYR A O 1
ATOM 1592 N N . ILE A 1 198 ? -8.342 1.398 15.549 1.00 97.25 198 ILE A N 1
ATOM 1593 C CA . ILE A 1 198 ? -8.226 2.854 15.661 1.00 97.25 198 ILE A CA 1
ATOM 1594 C C . ILE A 1 198 ? -9.615 3.423 15.954 1.00 97.25 198 ILE A C 1
ATOM 1596 O O . ILE A 1 198 ? -10.597 2.998 15.351 1.00 97.25 198 ILE A O 1
ATOM 1600 N N . SER A 1 199 ? -9.723 4.392 16.870 1.00 96.31 199 SER A N 1
ATOM 1601 C CA . SER A 1 199 ? -11.003 5.061 17.138 1.00 96.31 199 SER A CA 1
ATOM 1602 C C . SER A 1 199 ? -11.520 5.798 15.898 1.00 96.31 199 SER A C 1
ATOM 1604 O O . SER A 1 199 ? -10.735 6.404 15.166 1.00 96.31 199 SER A O 1
ATOM 1606 N N . GLY A 1 200 ? -12.842 5.833 15.699 1.00 95.75 200 GLY A N 1
ATOM 1607 C CA . GLY A 1 200 ? -13.439 6.505 14.536 1.00 95.75 200 GLY A CA 1
ATOM 1608 C C . GLY A 1 200 ? -13.029 7.978 14.405 1.00 95.75 200 GLY A C 1
ATOM 1609 O O . GLY A 1 200 ? -12.790 8.460 13.303 1.00 95.75 200 GLY A O 1
ATOM 1610 N N . PHE A 1 201 ? -12.838 8.689 15.525 1.00 96.38 201 PHE A N 1
ATOM 1611 C CA . PHE A 1 201 ? -12.321 10.061 15.500 1.00 96.38 201 PHE A CA 1
ATOM 1612 C C . PHE A 1 201 ? -10.889 10.140 14.951 1.00 96.38 201 PHE A C 1
ATOM 1614 O O . PHE A 1 201 ? -10.614 10.984 14.097 1.00 96.38 201 PHE A O 1
ATOM 1621 N N . LYS A 1 202 ? -9.977 9.274 15.420 1.00 96.81 202 LYS A N 1
ATOM 1622 C CA . LYS A 1 202 ? -8.578 9.252 14.963 1.00 96.81 202 LYS A CA 1
ATOM 1623 C C . LYS A 1 202 ? -8.496 8.822 13.500 1.00 96.81 202 LYS A C 1
ATOM 1625 O O . LYS A 1 202 ? -7.778 9.456 12.735 1.00 96.81 202 LYS A O 1
ATOM 1630 N N . GLU A 1 203 ? -9.256 7.804 13.109 1.00 97.06 203 GLU A N 1
ATOM 1631 C CA . GLU A 1 203 ? -9.383 7.371 11.715 1.00 97.06 203 GLU A CA 1
ATOM 1632 C C . GLU A 1 203 ? -9.862 8.519 10.817 1.00 97.06 203 GLU A C 1
ATOM 1634 O O . GLU A 1 203 ? -9.214 8.826 9.819 1.00 97.06 203 GLU A O 1
ATOM 1639 N N . ASN A 1 204 ? -10.907 9.242 11.232 1.00 97.19 204 ASN A N 1
ATOM 1640 C CA . ASN A 1 204 ? -11.408 10.416 10.521 1.00 97.19 204 ASN A CA 1
ATOM 1641 C C . ASN A 1 204 ? -10.322 11.490 10.321 1.00 97.19 204 ASN A C 1
ATOM 1643 O O . ASN A 1 204 ? -10.220 12.074 9.244 1.00 97.19 204 ASN A O 1
ATOM 1647 N N . GLN A 1 205 ? -9.475 11.747 11.325 1.00 97.19 205 GLN A N 1
ATOM 1648 C CA . GLN A 1 205 ? -8.366 12.694 11.158 1.00 97.19 205 GLN A CA 1
ATOM 1649 C C . GLN A 1 205 ? -7.283 12.160 10.210 1.00 97.19 205 GLN A C 1
ATOM 1651 O O . GLN A 1 205 ? -6.792 12.913 9.371 1.00 97.19 205 GLN A O 1
ATOM 1656 N N . LEU A 1 206 ? -6.923 10.875 10.311 1.00 96.44 206 LEU A N 1
ATOM 1657 C CA . LEU A 1 206 ? -5.900 10.262 9.457 1.00 96.44 206 LEU A CA 1
ATOM 1658 C C . LEU A 1 206 ? -6.312 10.286 7.981 1.00 96.44 206 LEU A C 1
ATOM 1660 O O . LEU A 1 206 ? -5.506 10.694 7.149 1.00 96.44 206 LEU A O 1
ATOM 1664 N N . ILE A 1 207 ? -7.570 9.957 7.672 1.00 96.75 207 ILE A N 1
ATOM 1665 C CA . ILE A 1 207 ? -8.099 9.996 6.300 1.00 96.75 207 ILE A CA 1
ATOM 1666 C C . ILE A 1 207 ? -8.096 11.429 5.751 1.00 96.75 207 ILE A C 1
ATOM 1668 O O . ILE A 1 207 ? -7.696 11.641 4.609 1.00 96.75 207 ILE A O 1
ATOM 1672 N N . LYS A 1 208 ? -8.473 12.439 6.552 1.00 96.12 208 LYS A N 1
ATOM 1673 C CA . LYS A 1 208 ? -8.384 13.849 6.120 1.00 96.12 208 LYS A CA 1
ATOM 1674 C C . LYS A 1 208 ? -6.954 14.261 5.802 1.00 96.12 208 LYS A C 1
ATOM 1676 O O . LYS A 1 208 ? -6.715 14.883 4.772 1.00 96.12 208 LYS A O 1
ATOM 1681 N N . ILE A 1 209 ? -6.009 13.915 6.675 1.00 94.25 209 ILE A N 1
ATOM 1682 C CA . ILE A 1 209 ? -4.589 14.220 6.469 1.00 94.25 209 ILE A CA 1
ATOM 1683 C C . ILE A 1 209 ? -4.085 13.536 5.197 1.00 94.25 209 ILE A C 1
ATOM 1685 O O . ILE A 1 209 ? -3.407 14.176 4.398 1.00 94.25 209 ILE A O 1
ATOM 1689 N N . GLU A 1 210 ? -4.425 12.264 4.986 1.00 94.56 210 GLU A N 1
ATOM 1690 C CA . GLU A 1 210 ? -4.052 11.520 3.782 1.00 94.56 210 GLU A CA 1
ATOM 1691 C C . GLU A 1 210 ? -4.622 12.168 2.510 1.00 94.56 210 GLU A C 1
ATOM 1693 O O . GLU A 1 210 ? -3.885 12.408 1.550 1.00 94.56 210 GLU A O 1
ATOM 1698 N N . ALA A 1 211 ? -5.910 12.519 2.526 1.00 94.50 211 ALA A N 1
ATOM 1699 C CA . ALA A 1 211 ? -6.585 13.176 1.414 1.00 94.50 211 ALA A CA 1
ATOM 1700 C C . ALA A 1 211 ? -5.957 14.537 1.079 1.00 94.50 211 ALA A C 1
ATOM 1702 O O . ALA A 1 211 ? -5.672 14.815 -0.083 1.00 94.50 211 ALA A O 1
ATOM 1703 N N . ILE A 1 212 ? -5.680 15.372 2.083 1.00 92.56 212 ILE A N 1
ATOM 1704 C CA . ILE A 1 212 ? -5.057 16.688 1.877 1.00 92.56 212 ILE A CA 1
ATOM 1705 C C . ILE A 1 212 ? -3.629 16.535 1.353 1.00 92.56 212 ILE A C 1
ATOM 1707 O O . ILE A 1 212 ? -3.249 17.232 0.416 1.00 92.56 212 ILE A O 1
ATOM 1711 N N . LYS A 1 213 ? -2.848 15.593 1.899 1.00 89.69 213 LYS A N 1
ATOM 1712 C CA . LYS A 1 213 ? -1.489 15.313 1.412 1.00 89.69 213 LYS A CA 1
ATOM 1713 C C . LYS A 1 213 ? -1.474 14.914 -0.062 1.00 89.69 213 LYS A C 1
ATOM 1715 O O . LYS A 1 213 ? -0.509 15.217 -0.745 1.00 89.69 213 LYS A O 1
ATOM 1720 N N . SER A 1 214 ? -2.547 14.311 -0.583 1.00 86.31 214 SER A N 1
ATOM 1721 C CA . SER A 1 214 ? -2.635 13.917 -2.001 1.00 86.31 214 SER A CA 1
ATOM 1722 C C . SER A 1 214 ? -2.623 15.078 -2.990 1.00 86.31 214 SER A C 1
ATOM 1724 O O . SER A 1 214 ? -2.294 14.874 -4.154 1.00 86.31 214 SER A O 1
ATOM 1726 N N . LEU A 1 215 ? -2.909 16.296 -2.522 1.00 82.12 215 LEU A N 1
ATOM 1727 C CA . LEU A 1 215 ? -2.769 17.514 -3.318 1.00 82.12 215 LEU A CA 1
ATOM 1728 C C . LEU A 1 215 ? -1.314 17.956 -3.475 1.00 82.12 215 LEU A C 1
ATOM 1730 O O . LEU A 1 215 ? -0.977 18.651 -4.430 1.00 82.12 215 LEU A O 1
ATOM 1734 N N . PHE A 1 216 ? -0.459 17.562 -2.538 1.00 74.75 216 PHE A N 1
ATOM 1735 C CA . PHE A 1 216 ? 0.929 17.982 -2.458 1.00 74.75 216 PHE A CA 1
ATOM 1736 C C . PHE A 1 216 ? 1.814 16.771 -2.738 1.00 74.75 216 PHE A C 1
ATOM 1738 O O . PHE A 1 216 ? 2.436 16.218 -1.832 1.00 74.75 216 PHE A O 1
ATOM 1745 N N . ALA A 1 217 ? 1.850 16.342 -4.003 1.00 64.06 217 ALA A N 1
ATOM 1746 C CA . ALA A 1 217 ? 2.797 15.334 -4.471 1.00 64.06 217 ALA A CA 1
ATOM 1747 C C . ALA A 1 217 ? 4.224 15.910 -4.405 1.00 64.06 217 ALA A C 1
ATOM 1749 O O . ALA A 1 217 ? 4.736 16.460 -5.376 1.00 64.06 217 ALA A O 1
ATOM 1750 N N . MET A 1 218 ? 4.821 15.869 -3.213 1.00 58.81 218 MET A N 1
ATOM 1751 C CA . MET A 1 218 ? 6.133 16.462 -2.934 1.00 58.81 218 MET A CA 1
ATOM 1752 C C . MET A 1 218 ? 7.276 15.539 -3.366 1.00 58.81 218 MET A C 1
ATOM 1754 O O . MET A 1 218 ? 8.335 16.022 -3.760 1.00 58.81 218 MET A O 1
ATOM 1758 N N . ASP A 1 219 ? 7.043 14.226 -3.341 1.00 69.12 219 ASP A N 1
ATOM 1759 C CA . ASP A 1 219 ? 8.053 13.226 -3.666 1.00 69.12 219 ASP A CA 1
ATOM 1760 C C . ASP A 1 219 ? 7.910 12.766 -5.118 1.00 69.12 219 ASP A C 1
ATOM 1762 O O . ASP A 1 219 ? 6.867 12.266 -5.552 1.00 69.12 219 ASP A O 1
ATOM 1766 N N . LYS A 1 220 ? 8.994 12.938 -5.873 1.00 72.69 220 LYS A N 1
ATOM 1767 C CA . LYS A 1 220 ? 9.117 12.460 -7.247 1.00 72.69 220 LYS A CA 1
ATOM 1768 C C . LYS A 1 220 ? 9.256 10.944 -7.287 1.00 72.69 220 LYS A C 1
ATOM 1770 O O . LYS A 1 220 ? 9.829 10.335 -6.385 1.00 72.69 220 LYS A O 1
ATOM 1775 N N . SER A 1 221 ? 8.760 10.335 -8.362 1.00 84.12 221 SER A N 1
ATOM 1776 C CA . SER A 1 221 ? 8.943 8.901 -8.585 1.00 84.12 221 SER A CA 1
ATOM 1777 C C . SER A 1 221 ? 10.434 8.571 -8.696 1.00 84.12 221 SER A C 1
ATOM 1779 O O . SER A 1 221 ? 11.131 9.249 -9.455 1.00 84.12 221 SER A O 1
ATOM 1781 N N . PRO A 1 222 ? 10.923 7.492 -8.052 1.00 86.94 222 PRO A N 1
ATOM 1782 C CA . PRO A 1 222 ? 12.298 7.029 -8.239 1.00 86.94 222 PRO A CA 1
ATOM 1783 C C . PRO A 1 222 ? 12.580 6.594 -9.681 1.00 86.94 222 PRO A C 1
ATOM 1785 O O . PRO A 1 222 ? 13.725 6.385 -10.036 1.00 86.94 222 PRO A O 1
ATOM 1788 N N . LEU A 1 223 ? 11.553 6.457 -10.523 1.00 88.88 223 LEU A N 1
ATOM 1789 C CA . LEU A 1 223 ? 11.688 6.073 -11.924 1.00 88.88 223 LEU A CA 1
ATOM 1790 C C . LEU A 1 223 ? 11.496 7.255 -12.887 1.00 88.88 223 LEU A C 1
ATOM 1792 O O . LEU A 1 223 ? 11.475 7.045 -14.097 1.00 88.88 223 LEU A O 1
ATOM 1796 N N . GLU A 1 224 ? 11.329 8.490 -12.394 1.00 87.38 224 GLU A N 1
ATOM 1797 C CA . GLU A 1 224 ? 11.041 9.660 -13.242 1.00 87.38 224 GLU A CA 1
ATOM 1798 C C . GLU A 1 224 ? 12.161 9.936 -14.258 1.00 87.38 224 GLU A C 1
ATOM 1800 O O . GLU A 1 224 ? 11.890 10.329 -15.395 1.00 87.38 224 GLU A O 1
ATOM 1805 N N . HIS A 1 225 ? 13.419 9.696 -13.879 1.00 89.50 225 HIS A N 1
ATOM 1806 C CA . HIS A 1 225 ? 14.583 9.884 -14.748 1.00 89.50 225 HIS A CA 1
ATOM 1807 C C . HIS A 1 225 ? 14.873 8.688 -15.660 1.00 89.50 225 HIS A C 1
ATOM 1809 O O . HIS A 1 225 ? 15.673 8.810 -16.592 1.00 89.50 225 HIS A O 1
ATOM 1815 N N . VAL A 1 226 ? 14.235 7.541 -15.423 1.00 90.31 226 VAL A N 1
ATOM 1816 C CA . VAL A 1 226 ? 14.521 6.303 -16.147 1.00 90.31 226 VAL A CA 1
ATOM 1817 C C . VAL A 1 226 ? 13.781 6.304 -17.484 1.00 90.31 226 VAL A C 1
ATOM 1819 O O . VAL A 1 226 ? 12.553 6.369 -17.558 1.00 90.31 226 VAL A O 1
ATOM 1822 N N . LYS A 1 227 ? 14.542 6.219 -18.578 1.00 89.62 227 LYS A N 1
ATOM 1823 C CA . LYS A 1 227 ? 14.004 6.174 -19.944 1.00 89.62 227 LYS A CA 1
ATOM 1824 C C . LYS A 1 227 ? 13.964 4.733 -20.463 1.00 89.62 227 LYS A C 1
ATOM 1826 O O . LYS A 1 227 ? 14.863 3.962 -20.133 1.00 89.62 227 LYS A O 1
ATOM 1831 N N . PRO A 1 228 ? 12.986 4.367 -21.313 1.00 90.06 228 PRO A N 1
ATOM 1832 C CA . PRO A 1 228 ? 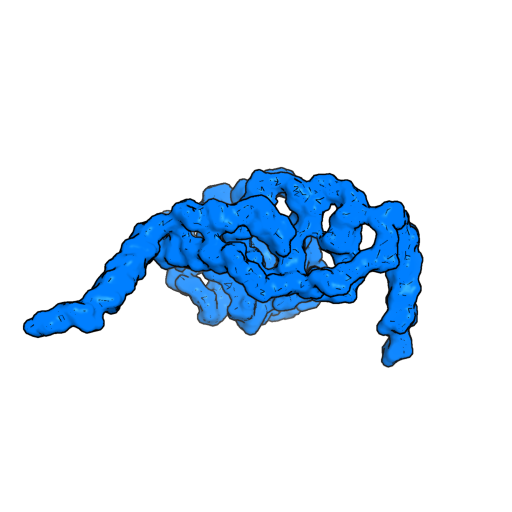12.986 3.067 -21.979 1.00 90.06 228 PRO A CA 1
ATOM 1833 C C . PRO A 1 228 ? 14.282 2.840 -22.767 1.00 90.06 228 PRO A C 1
ATOM 1835 O O . PRO A 1 228 ? 14.759 3.746 -23.453 1.00 90.06 228 PRO A O 1
ATOM 1838 N N . ALA A 1 229 ? 14.830 1.626 -22.698 1.00 90.69 229 ALA A N 1
ATOM 1839 C CA . ALA A 1 229 ? 16.040 1.257 -23.439 1.00 90.69 229 ALA A CA 1
ATOM 1840 C C . ALA A 1 229 ? 15.781 0.941 -24.923 1.00 90.69 229 ALA A C 1
ATOM 1842 O O . ALA A 1 229 ? 16.728 0.906 -25.713 1.00 90.69 229 ALA A O 1
ATOM 1843 N N . THR A 1 230 ? 14.523 0.697 -25.290 1.00 90.81 230 THR A N 1
ATOM 1844 C CA . THR A 1 230 ? 14.070 0.341 -26.639 1.00 90.81 230 THR A CA 1
ATOM 1845 C C . THR A 1 230 ? 12.925 1.245 -27.095 1.00 90.81 230 THR A C 1
ATOM 1847 O O . THR A 1 230 ? 12.370 2.028 -26.314 1.00 90.81 230 THR A O 1
ATOM 1850 N N . LYS A 1 231 ? 12.565 1.153 -28.381 1.00 88.94 231 LYS A N 1
ATOM 1851 C CA . LYS A 1 231 ? 11.378 1.826 -28.921 1.00 88.94 231 LYS A CA 1
ATOM 1852 C C . LYS A 1 231 ? 10.090 1.225 -28.330 1.00 88.94 231 LYS A C 1
ATOM 1854 O O . LYS A 1 231 ? 10.113 0.074 -27.892 1.00 88.94 231 LYS A O 1
ATOM 1859 N N . PRO A 1 232 ? 8.965 1.969 -28.317 1.00 83.94 232 PRO A N 1
ATOM 1860 C CA . PRO A 1 232 ? 7.705 1.477 -27.749 1.00 83.94 232 PRO A CA 1
ATOM 1861 C C . PRO A 1 232 ? 7.165 0.186 -28.385 1.00 83.94 232 PRO A C 1
ATOM 1863 O O . PRO A 1 232 ? 6.487 -0.593 -27.724 1.00 83.94 232 PRO A O 1
ATOM 1866 N N . ASP A 1 233 ? 7.472 -0.043 -29.658 1.00 86.12 233 ASP A N 1
ATOM 1867 C CA . ASP A 1 233 ? 7.036 -1.178 -30.472 1.00 86.12 233 ASP A CA 1
ATOM 1868 C C . ASP A 1 233 ? 8.079 -2.304 -30.574 1.00 86.12 233 ASP A C 1
ATOM 1870 O O . ASP A 1 233 ? 7.871 -3.265 -31.312 1.00 86.12 233 ASP A O 1
ATOM 1874 N N . ALA A 1 234 ? 9.186 -2.209 -29.830 1.00 89.69 234 ALA A N 1
ATOM 1875 C CA . ALA A 1 234 ? 10.231 -3.227 -29.826 1.00 89.69 234 ALA A CA 1
ATOM 1876 C C . ALA A 1 234 ? 9.678 -4.612 -29.449 1.00 89.69 234 ALA A C 1
ATOM 1878 O O . ALA A 1 234 ? 8.816 -4.750 -28.581 1.00 89.69 234 ALA A O 1
ATOM 1879 N N . SER A 1 235 ? 10.200 -5.663 -30.079 1.00 90.94 235 SER A N 1
ATOM 1880 C CA . SER A 1 235 ? 9.847 -7.035 -29.705 1.00 90.94 235 SER A CA 1
ATOM 1881 C C . SER A 1 235 ? 10.492 -7.436 -28.373 1.00 90.94 235 SER A C 1
ATOM 1883 O O . SER A 1 235 ? 11.510 -6.873 -27.962 1.00 90.94 235 SER A O 1
ATOM 1885 N N . TRP A 1 236 ? 9.958 -8.474 -27.722 1.00 90.56 236 TRP A N 1
ATOM 1886 C CA . TRP A 1 236 ? 10.594 -9.062 -26.538 1.00 90.56 236 TRP A CA 1
ATOM 1887 C C . TRP A 1 236 ? 12.033 -9.521 -26.807 1.00 90.56 236 TRP A C 1
ATOM 1889 O O . TRP A 1 236 ? 12.891 -9.384 -25.936 1.00 90.56 236 TRP A O 1
ATOM 1899 N N . ASP A 1 237 ? 12.317 -10.011 -28.016 1.00 94.62 237 ASP A N 1
ATOM 1900 C CA . ASP A 1 237 ? 13.665 -10.416 -28.414 1.00 94.62 237 ASP A CA 1
ATOM 1901 C C . ASP A 1 237 ? 14.607 -9.217 -28.548 1.00 94.62 237 ASP A C 1
ATOM 1903 O O . ASP A 1 237 ? 15.741 -9.276 -28.070 1.00 94.62 237 ASP A O 1
ATOM 1907 N N . GLU A 1 238 ? 14.138 -8.102 -29.115 1.00 94.00 238 GLU A N 1
ATOM 1908 C CA . GLU A 1 238 ? 14.912 -6.857 -29.181 1.00 94.00 238 GLU A CA 1
ATOM 1909 C C . GLU A 1 238 ? 15.220 -6.324 -27.775 1.00 94.00 238 GLU A C 1
ATOM 1911 O O . GLU A 1 238 ? 16.371 -6.008 -27.463 1.00 94.00 238 GLU A O 1
ATOM 1916 N N . MET A 1 239 ? 14.217 -6.287 -26.890 1.00 93.12 239 MET A N 1
ATOM 1917 C CA . MET A 1 239 ? 14.412 -5.894 -25.491 1.00 93.12 239 MET A CA 1
ATOM 1918 C C . MET A 1 239 ? 15.420 -6.794 -24.787 1.00 93.12 239 MET A C 1
ATOM 1920 O O . MET A 1 239 ? 16.309 -6.297 -24.097 1.00 93.12 239 MET A O 1
ATOM 1924 N N . LYS A 1 240 ? 15.325 -8.111 -24.992 1.00 95.19 240 LYS A N 1
ATOM 1925 C CA . LYS A 1 240 ? 16.255 -9.090 -24.427 1.00 95.19 240 LYS A CA 1
ATOM 1926 C C . LYS A 1 240 ? 17.678 -8.857 -24.925 1.00 95.19 240 LYS A C 1
ATOM 1928 O O . LYS A 1 240 ? 18.598 -8.812 -24.113 1.00 95.19 240 LYS A O 1
ATOM 1933 N N . GLN A 1 241 ? 17.878 -8.679 -26.230 1.00 97.06 241 GLN A N 1
ATOM 1934 C CA . GLN A 1 241 ? 19.200 -8.385 -26.793 1.00 97.06 241 GLN A CA 1
ATOM 1935 C C . GLN A 1 241 ? 19.772 -7.083 -26.223 1.00 97.06 241 GLN A C 1
ATOM 1937 O O . GLN A 1 241 ? 20.943 -7.032 -25.837 1.00 97.06 241 GLN A O 1
ATOM 1942 N N . LYS A 1 242 ? 18.937 -6.044 -26.095 1.00 96.19 242 LYS A N 1
ATOM 1943 C CA . LYS A 1 242 ? 19.339 -4.775 -25.486 1.00 96.19 242 LYS A CA 1
ATOM 1944 C C . LYS A 1 242 ? 19.715 -4.941 -24.013 1.00 96.19 242 LYS A C 1
ATOM 1946 O O . LYS A 1 242 ? 20.734 -4.393 -23.594 1.00 96.19 242 LYS A O 1
ATOM 1951 N N . ALA A 1 243 ? 18.944 -5.717 -23.253 1.00 95.50 243 ALA A N 1
ATOM 1952 C CA . ALA A 1 243 ? 19.217 -6.024 -21.853 1.00 95.50 243 ALA A CA 1
ATOM 1953 C C . ALA A 1 243 ? 20.544 -6.774 -21.682 1.00 95.50 243 ALA A C 1
ATOM 1955 O O . ALA A 1 243 ? 21.343 -6.400 -20.829 1.00 95.50 243 ALA A O 1
ATOM 1956 N N . VAL A 1 244 ? 20.829 -7.761 -22.540 1.00 97.00 244 VAL A N 1
ATOM 1957 C CA . VAL A 1 244 ? 22.120 -8.473 -22.558 1.00 97.00 244 VAL A CA 1
ATOM 1958 C C . VAL A 1 244 ? 23.278 -7.505 -22.806 1.00 97.00 244 VAL A C 1
ATOM 1960 O O . VAL A 1 244 ? 24.285 -7.560 -22.103 1.00 97.00 244 VAL A O 1
ATOM 1963 N N . GLY A 1 245 ? 23.133 -6.594 -23.774 1.00 96.94 245 GLY A N 1
ATOM 1964 C CA . GLY A 1 245 ? 24.152 -5.585 -24.067 1.00 96.94 245 GLY A CA 1
ATOM 1965 C C . GLY A 1 245 ? 24.418 -4.642 -22.889 1.00 96.94 245 GLY A C 1
ATOM 1966 O O . GLY A 1 245 ? 25.575 -4.416 -22.540 1.00 96.94 245 GLY A O 1
ATOM 1967 N N . ILE A 1 246 ? 23.356 -4.129 -22.255 1.00 95.12 246 ILE A N 1
ATOM 1968 C CA . ILE A 1 246 ? 23.458 -3.262 -21.070 1.00 95.12 246 ILE A CA 1
ATOM 1969 C C . ILE A 1 246 ? 24.095 -4.020 -19.902 1.00 95.12 246 ILE A C 1
ATOM 1971 O O . ILE A 1 246 ? 25.021 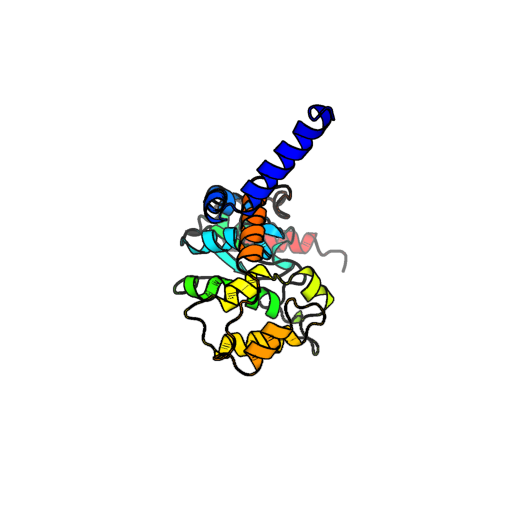-3.502 -19.284 1.00 95.12 246 ILE A O 1
ATOM 1975 N N . GLY A 1 247 ? 23.653 -5.254 -19.642 1.00 95.12 247 GLY A N 1
ATOM 1976 C CA . GLY A 1 247 ? 24.209 -6.106 -18.593 1.00 95.12 247 GLY A CA 1
ATOM 1977 C C . GLY A 1 247 ? 25.709 -6.319 -18.777 1.00 95.12 247 GLY A C 1
ATOM 1978 O O . GLY A 1 247 ? 26.479 -5.978 -17.889 1.00 95.12 247 GLY A O 1
ATOM 1979 N N . LYS A 1 248 ? 26.140 -6.760 -19.968 1.00 96.69 248 LYS A N 1
ATOM 1980 C CA . LYS A 1 248 ? 27.562 -6.984 -20.284 1.00 96.69 248 LYS A CA 1
ATOM 1981 C C . LYS A 1 248 ? 28.425 -5.737 -20.064 1.00 96.69 248 LYS A C 1
ATOM 1983 O O . LYS A 1 248 ? 29.553 -5.859 -19.601 1.00 96.69 248 LYS A O 1
ATOM 1988 N N . ALA A 1 249 ? 27.917 -4.556 -20.416 1.00 95.44 249 ALA A N 1
ATOM 1989 C CA . ALA A 1 249 ? 28.636 -3.299 -20.223 1.00 95.44 249 ALA A CA 1
ATOM 1990 C C . ALA A 1 249 ? 28.646 -2.833 -18.754 1.00 95.44 249 ALA A C 1
ATOM 1992 O O . ALA A 1 249 ? 29.597 -2.183 -18.332 1.00 95.44 249 ALA A O 1
ATOM 1993 N N . GLY A 1 250 ? 27.597 -3.147 -17.988 1.00 93.31 250 GLY 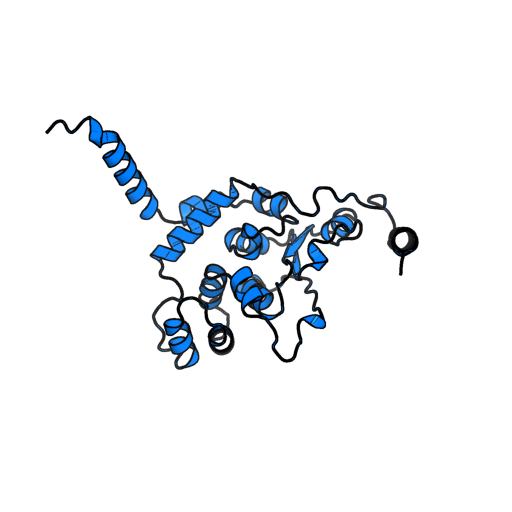A N 1
ATOM 1994 C CA . GLY A 1 250 ? 27.423 -2.722 -16.597 1.00 93.31 250 GLY A CA 1
ATOM 1995 C C . GLY A 1 250 ? 28.061 -3.638 -15.548 1.00 93.31 250 GLY A C 1
ATOM 1996 O O . GLY A 1 250 ? 28.135 -3.253 -14.385 1.00 93.31 250 GLY A O 1
ATOM 1997 N N . THR A 1 251 ? 28.524 -4.831 -15.929 1.00 94.38 251 THR A N 1
ATOM 1998 C CA . THR A 1 251 ? 29.083 -5.839 -15.010 1.00 94.38 251 THR A CA 1
ATOM 1999 C C . THR A 1 251 ? 30.527 -6.204 -15.372 1.00 94.38 251 THR A C 1
ATOM 2001 O O . THR A 1 251 ? 30.841 -7.366 -15.606 1.00 94.38 251 THR A O 1
ATOM 2004 N N . THR A 1 252 ? 31.411 -5.209 -15.492 1.00 95.62 252 THR A N 1
ATOM 2005 C CA . THR A 1 252 ? 32.820 -5.416 -15.898 1.00 95.62 252 THR A CA 1
ATOM 2006 C C . THR A 1 252 ? 33.811 -5.419 -14.732 1.00 95.62 252 THR A C 1
ATOM 2008 O O . THR A 1 252 ? 35.006 -5.593 -14.956 1.00 95.62 252 THR A O 1
ATOM 2011 N N . SER A 1 253 ? 33.354 -5.157 -13.505 1.00 95.69 253 SER A N 1
ATOM 2012 C CA . SER A 1 253 ? 34.209 -4.934 -12.329 1.00 95.69 253 SER A CA 1
ATOM 2013 C C . SER A 1 253 ? 34.168 -6.051 -11.276 1.00 95.69 253 SER A C 1
ATOM 2015 O O . SER A 1 253 ? 34.845 -5.922 -10.257 1.00 95.69 253 SER A O 1
ATOM 2017 N N . ASN A 1 254 ? 33.389 -7.117 -11.491 1.00 88.19 254 ASN A N 1
ATOM 2018 C CA . ASN A 1 254 ? 33.348 -8.343 -10.680 1.00 88.19 254 ASN A CA 1
ATOM 2019 C C . ASN A 1 254 ? 32.922 -9.545 -11.527 1.00 88.19 254 ASN A C 1
ATOM 2021 O O . ASN A 1 254 ? 32.241 -9.313 -12.551 1.00 88.19 254 ASN A O 1
#

Radius of gyration: 21.74 Å; chains: 1; bounding box: 51×62×59 Å